Protein AF-A0A5K1JZU7-F1 (afdb_monomer_lite)

InterPro domains:
  IPR007052 CS domain [PS51203] (1-64)
  IPR008978 HSP20-like chaperone [G3DSA:2.60.40.790] (1-108)
  IPR039742 Protein Shq1 [PTHR12967] (2-176)
  IPR048696 SHQ1-like, CS domain [PF21413] (1-70)

Structure (mmCIF, N/CA/C/O backbone):
data_AF-A0A5K1JZU7-F1
#
_entry.id   AF-A0A5K1JZU7-F1
#
loop_
_atom_site.group_PDB
_atom_site.id
_atom_site.type_symbol
_atom_site.label_atom_id
_atom_site.label_alt_id
_atom_site.label_comp_id
_atom_site.label_asym_id
_atom_site.label_entity_id
_atom_site.label_seq_id
_atom_site.pdbx_PDB_ins_code
_atom_site.Cartn_x
_atom_site.Cartn_y
_atom_site.Cartn_z
_atom_site.occupancy
_atom_site.B_iso_or_equiv
_atom_site.auth_seq_id
_atom_site.auth_comp_id
_atom_site.auth_asym_id
_atom_site.auth_atom_id
_atom_site.pdbx_PDB_model_num
ATOM 1 N N . ALA A 1 1 ? -21.158 6.335 -11.082 1.00 48.47 1 ALA A N 1
ATOM 2 C CA . ALA A 1 1 ? -20.501 6.413 -9.769 1.00 48.47 1 ALA A CA 1
ATOM 3 C C . ALA A 1 1 ? -19.717 5.126 -9.619 1.00 48.47 1 ALA A C 1
ATOM 5 O O . ALA A 1 1 ? -20.316 4.074 -9.809 1.00 48.47 1 ALA A O 1
ATOM 6 N N . SER A 1 2 ? -18.401 5.206 -9.448 1.00 61.16 2 SER A N 1
ATOM 7 C CA . SER A 1 2 ? -17.590 4.029 -9.135 1.00 61.16 2 SER A CA 1
ATOM 8 C C . SER A 1 2 ? -17.919 3.632 -7.702 1.00 61.16 2 SER A C 1
ATOM 10 O O . SER A 1 2 ? -17.864 4.488 -6.822 1.00 61.16 2 SER A O 1
ATOM 12 N N . ASP A 1 3 ? -18.342 2.391 -7.498 1.00 76.12 3 ASP A N 1
ATOM 13 C CA . ASP A 1 3 ? -18.608 1.858 -6.164 1.00 76.12 3 ASP A CA 1
ATOM 14 C C . ASP A 1 3 ? -17.258 1.712 -5.443 1.00 76.12 3 ASP A C 1
ATOM 16 O O . ASP A 1 3 ? -16.326 1.126 -5.998 1.00 76.12 3 ASP A O 1
ATOM 20 N N . VAL A 1 4 ? -17.117 2.354 -4.282 1.00 85.25 4 VAL A N 1
ATOM 21 C CA . VAL A 1 4 ? -15.906 2.317 -3.451 1.00 85.25 4 VAL A CA 1
ATOM 22 C C . VAL A 1 4 ? -16.265 1.544 -2.197 1.00 85.25 4 VAL A C 1
ATOM 24 O O . VAL A 1 4 ? -17.087 2.004 -1.408 1.00 85.25 4 VAL A O 1
ATOM 27 N N . GLU A 1 5 ? -15.644 0.388 -2.018 1.00 89.44 5 GLU A N 1
ATOM 28 C CA . GLU A 1 5 ? -15.852 -0.462 -0.851 1.00 89.44 5 GLU A CA 1
ATOM 29 C C . GLU A 1 5 ? -14.625 -0.363 0.056 1.00 89.44 5 GLU A C 1
ATOM 31 O O . GLU A 1 5 ? -13.493 -0.569 -0.389 1.00 89.44 5 GLU A O 1
ATOM 36 N N . ILE A 1 6 ? -14.841 0.002 1.319 1.00 90.19 6 ILE A N 1
ATOM 37 C CA . ILE A 1 6 ? -13.800 0.128 2.340 1.00 90.19 6 ILE A CA 1
ATOM 38 C C . ILE A 1 6 ? -14.152 -0.828 3.474 1.00 90.19 6 ILE A C 1
ATOM 40 O O . ILE A 1 6 ? -15.305 -0.904 3.883 1.00 90.19 6 ILE A O 1
ATOM 44 N N . ASN A 1 7 ? -13.157 -1.560 3.966 1.00 91.31 7 ASN A N 1
ATOM 45 C CA . ASN A 1 7 ? -13.303 -2.466 5.097 1.00 91.31 7 ASN A CA 1
ATOM 46 C C . ASN A 1 7 ? -12.104 -2.336 6.042 1.00 91.31 7 ASN A C 1
ATOM 48 O O . ASN A 1 7 ? -10.951 -2.334 5.593 1.00 91.31 7 ASN A O 1
ATOM 52 N N . VAL A 1 8 ? -12.399 -2.252 7.340 1.00 92.19 8 VAL A N 1
ATOM 53 C CA . VAL A 1 8 ? -11.434 -2.067 8.428 1.00 92.19 8 VAL A CA 1
ATOM 54 C C . VAL A 1 8 ? -11.600 -3.189 9.452 1.00 92.19 8 VAL A C 1
ATOM 56 O O . VAL A 1 8 ? -12.679 -3.371 10.006 1.00 92.19 8 VAL A O 1
ATOM 59 N N . ASP A 1 9 ? -10.526 -3.931 9.721 1.00 89.50 9 ASP A N 1
ATOM 60 C CA . ASP A 1 9 ? -10.504 -5.021 10.702 1.00 89.50 9 ASP A CA 1
ATOM 61 C C . ASP A 1 9 ? -9.220 -4.986 11.545 1.00 89.50 9 ASP A C 1
ATOM 63 O O . ASP A 1 9 ? -8.159 -5.515 11.173 1.00 89.50 9 ASP A O 1
ATOM 67 N N . GLY A 1 10 ? -9.311 -4.314 12.694 1.00 89.25 10 GLY A N 1
ATOM 68 C CA . GLY A 1 10 ? -8.193 -4.089 13.602 1.00 89.25 10 GLY A CA 1
ATOM 69 C C . GLY A 1 10 ? -7.053 -3.371 12.885 1.00 89.25 10 GLY A C 1
ATOM 70 O O . GLY A 1 10 ? -7.128 -2.181 12.604 1.00 89.25 10 GLY A O 1
ATOM 71 N N . THR A 1 11 ? -5.972 -4.088 12.581 1.00 91.25 11 THR A N 1
ATOM 72 C CA . THR A 1 11 ? -4.816 -3.536 11.852 1.00 91.25 11 THR A CA 1
ATOM 73 C C . THR A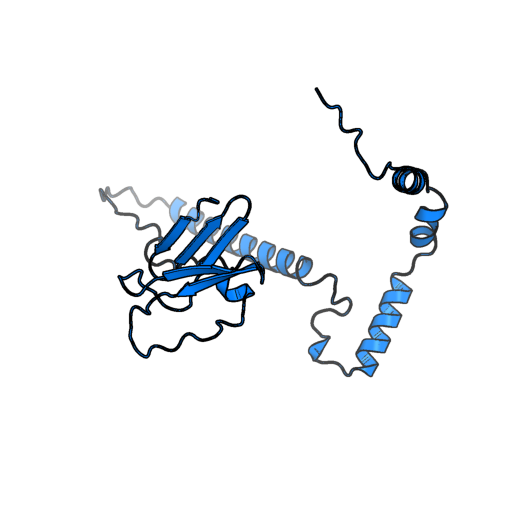 1 11 ? -4.972 -3.567 10.331 1.00 91.25 11 THR A C 1
ATOM 75 O O . THR A 1 11 ? -4.165 -2.969 9.625 1.00 91.25 11 THR A O 1
ATOM 78 N N . LEU A 1 12 ? -5.967 -4.285 9.808 1.00 92.00 12 LEU A N 1
ATOM 79 C CA . LEU A 1 12 ? -6.163 -4.475 8.379 1.00 92.00 12 LEU A CA 1
ATOM 80 C C . LEU A 1 12 ? -7.073 -3.390 7.815 1.00 92.00 12 LEU A C 1
ATOM 82 O O . LEU A 1 12 ? -8.183 -3.183 8.293 1.00 92.00 12 LEU A O 1
ATOM 86 N N . PHE A 1 13 ? -6.626 -2.765 6.739 1.00 93.06 13 PHE A N 1
ATOM 87 C CA . PHE A 1 13 ? -7.411 -1.855 5.928 1.00 93.06 13 PHE A CA 1
ATOM 88 C C . PHE A 1 13 ? -7.458 -2.376 4.499 1.00 93.06 13 PHE A C 1
ATOM 90 O O . PHE A 1 13 ? -6.431 -2.720 3.916 1.00 93.06 13 PHE A O 1
ATOM 97 N N . SER A 1 14 ? -8.645 -2.428 3.916 1.00 92.69 14 SER A N 1
ATOM 98 C CA . SER A 1 14 ? -8.840 -2.833 2.529 1.00 92.69 14 SER A CA 1
ATOM 99 C C . SER A 1 14 ? -9.750 -1.850 1.821 1.00 92.69 14 SER A C 1
ATOM 101 O O . SER A 1 14 ? -10.785 -1.471 2.361 1.00 92.69 14 SER A O 1
ATOM 103 N N . VAL A 1 15 ? -9.362 -1.461 0.611 1.00 92.75 15 VAL A N 1
ATOM 104 C CA . VAL A 1 15 ? -10.170 -0.635 -0.281 1.00 92.75 15 VAL A CA 1
ATOM 105 C C . VAL A 1 15 ? -10.242 -1.285 -1.655 1.00 92.75 15 VAL A C 1
ATOM 107 O O . VAL A 1 15 ? -9.233 -1.725 -2.214 1.00 92.75 15 VAL A O 1
ATOM 110 N N . HIS A 1 16 ? -11.450 -1.353 -2.195 1.00 91.12 16 HIS A N 1
ATOM 111 C CA . HIS A 1 16 ? -11.747 -1.949 -3.484 1.00 91.12 16 HIS A CA 1
ATOM 112 C C . HIS A 1 16 ? -12.485 -0.939 -4.365 1.00 91.12 16 HIS A C 1
ATOM 114 O O . HIS A 1 16 ? -13.517 -0.385 -3.988 1.00 91.12 16 HIS A O 1
ATOM 120 N N . ILE A 1 17 ? -11.905 -0.668 -5.534 1.00 89.44 17 ILE A N 1
ATOM 121 C CA . ILE A 1 17 ? -12.395 0.287 -6.530 1.00 89.44 17 ILE A CA 1
ATOM 122 C C . ILE A 1 17 ? -12.056 -0.282 -7.899 1.00 89.44 17 ILE A C 1
ATOM 124 O O . ILE A 1 17 ? -10.939 -0.101 -8.365 1.00 89.44 17 ILE A O 1
ATOM 128 N N . ASN A 1 18 ? -12.994 -0.959 -8.556 1.00 84.31 18 ASN A N 1
ATOM 129 C CA . ASN A 1 18 ? -12.746 -1.656 -9.824 1.00 84.31 18 ASN A CA 1
ATOM 130 C C . ASN A 1 18 ? -11.929 -0.803 -10.834 1.00 84.31 18 ASN A C 1
ATOM 132 O O . ASN A 1 18 ? -12.377 0.300 -11.174 1.00 84.31 18 ASN A O 1
ATOM 136 N N . PRO A 1 19 ? -10.759 -1.273 -11.330 1.00 88.81 19 PRO A N 1
ATOM 137 C CA . PRO A 1 19 ? -10.135 -2.602 -11.154 1.00 88.81 19 PRO A CA 1
ATOM 138 C C . PRO A 1 19 ? -9.107 -2.706 -10.010 1.00 88.81 19 PRO A C 1
ATOM 140 O O . PRO A 1 19 ? -8.412 -3.710 -9.882 1.00 88.81 19 PRO A O 1
ATOM 143 N N . TYR A 1 20 ? -8.954 -1.657 -9.213 1.00 89.81 20 TYR A N 1
ATOM 144 C CA . TYR A 1 20 ? -7.964 -1.539 -8.156 1.00 89.81 20 TYR A CA 1
ATOM 145 C C . TYR A 1 20 ? -8.428 -2.182 -6.850 1.00 89.81 20 TYR A C 1
ATOM 147 O O . TYR A 1 20 ? -9.538 -1.957 -6.369 1.00 89.81 20 TYR A O 1
ATOM 155 N N . PHE A 1 21 ? -7.522 -2.930 -6.233 1.00 91.44 21 PHE A N 1
ATOM 156 C CA . PHE A 1 21 ? -7.667 -3.454 -4.885 1.00 91.44 21 PHE A CA 1
ATOM 157 C C . PHE A 1 21 ? -6.398 -3.127 -4.108 1.00 91.44 21 PHE A C 1
ATOM 159 O O . PHE A 1 21 ? -5.292 -3.388 -4.583 1.00 91.44 21 PHE A O 1
ATOM 166 N N . LEU A 1 22 ? -6.554 -2.554 -2.920 1.00 91.25 22 LEU A N 1
ATOM 167 C CA . LEU A 1 22 ? -5.447 -2.237 -2.035 1.00 91.25 22 LEU A CA 1
ATOM 168 C C . LEU A 1 22 ? -5.750 -2.780 -0.646 1.00 91.25 22 LEU A C 1
ATOM 170 O O . LEU A 1 22 ? -6.809 -2.520 -0.081 1.00 91.25 22 LEU A O 1
ATOM 174 N N . ARG A 1 23 ? -4.788 -3.511 -0.087 1.00 92.62 23 ARG A N 1
ATOM 175 C CA . ARG A 1 23 ? -4.836 -4.031 1.275 1.00 92.62 23 ARG A CA 1
ATOM 176 C C . ARG A 1 23 ? -3.593 -3.573 2.020 1.00 92.62 23 ARG A C 1
ATOM 178 O O . ARG A 1 23 ? -2.485 -3.887 1.596 1.00 92.62 23 ARG A O 1
ATOM 185 N N . LEU A 1 24 ? -3.790 -2.854 3.114 1.00 92.25 24 LEU A N 1
ATOM 186 C CA . LEU A 1 24 ? -2.746 -2.353 3.994 1.00 92.25 24 LEU A CA 1
ATOM 187 C C . LEU A 1 24 ? -2.888 -2.991 5.373 1.00 92.25 24 LEU A C 1
ATOM 189 O O . LEU A 1 24 ? -3.995 -3.216 5.855 1.00 92.25 24 LEU A O 1
ATOM 193 N N . ASN A 1 25 ? -1.766 -3.263 6.017 1.00 91.81 25 ASN A N 1
ATOM 194 C CA . ASN A 1 25 ? -1.691 -3.750 7.379 1.00 91.81 25 ASN A CA 1
ATOM 195 C C . ASN A 1 25 ? -0.875 -2.763 8.210 1.00 91.81 25 ASN A C 1
ATOM 197 O O . ASN A 1 25 ? 0.327 -2.597 8.008 1.00 91.81 25 ASN A O 1
ATOM 201 N N . PHE A 1 26 ? -1.540 -2.082 9.130 1.00 91.75 26 PHE A N 1
ATOM 202 C CA . PHE A 1 26 ? -0.912 -1.108 10.002 1.00 91.75 26 PHE A CA 1
ATOM 203 C C . PHE A 1 26 ? -0.192 -1.776 11.177 1.00 91.75 26 PHE A C 1
ATOM 205 O O . PHE A 1 26 ? -0.521 -2.880 11.604 1.00 91.75 26 PHE A O 1
ATOM 212 N N . SER A 1 27 ? 0.773 -1.065 11.759 1.00 89.81 27 SER A N 1
ATOM 213 C CA . SER A 1 27 ? 1.471 -1.500 12.977 1.00 89.81 27 SER A CA 1
ATOM 214 C C . SER A 1 27 ? 0.527 -1.631 14.185 1.00 89.81 27 SER A C 1
ATOM 216 O O . SER A 1 27 ? 0.786 -2.412 15.101 1.00 89.81 27 SER A O 1
ATOM 218 N N . HIS A 1 28 ? -0.567 -0.866 14.189 1.00 91.25 28 HIS A N 1
ATOM 219 C CA . HIS A 1 28 ? -1.530 -0.768 15.281 1.00 91.25 28 HIS A CA 1
ATOM 220 C C . HIS A 1 28 ? -2.965 -0.681 14.748 1.00 91.25 28 HIS A C 1
ATOM 222 O O . HIS A 1 28 ? -3.160 -0.306 13.589 1.00 91.25 28 HIS A O 1
ATOM 228 N N . PRO A 1 29 ? -3.962 -1.061 15.562 1.00 92.12 29 PRO A N 1
ATOM 229 C CA . PRO A 1 29 ? -5.338 -1.134 15.106 1.00 92.12 29 PRO A CA 1
ATOM 230 C C . PRO A 1 29 ? -5.992 0.242 14.938 1.00 92.12 29 PRO A C 1
ATOM 232 O O . PRO A 1 29 ? -5.686 1.216 15.637 1.00 92.12 29 PRO A O 1
ATOM 235 N N . VAL A 1 30 ? -6.903 0.304 13.976 1.00 92.81 30 VAL A N 1
ATOM 236 C CA . VAL A 1 30 ? -7.699 1.472 13.605 1.00 92.81 30 VAL A CA 1
ATOM 237 C C . VAL A 1 30 ? -9.180 1.110 13.649 1.00 92.81 30 VAL A C 1
ATOM 239 O O . VAL A 1 30 ? -9.554 -0.056 13.535 1.00 92.81 30 VAL A O 1
ATOM 242 N N . LEU A 1 31 ? -10.015 2.122 13.839 1.00 90.44 31 LEU A N 1
ATOM 243 C CA . LEU A 1 31 ? -11.460 2.000 13.913 1.00 90.44 31 LEU A CA 1
ATOM 244 C C . LEU A 1 31 ? -12.103 2.769 12.763 1.00 90.44 31 LEU A C 1
ATOM 246 O O . LEU A 1 31 ? -11.611 3.815 12.336 1.00 90.44 31 LEU A O 1
ATOM 250 N N . GLU A 1 32 ? -13.220 2.229 12.293 1.00 89.69 32 GLU A N 1
ATOM 251 C CA . GLU A 1 32 ? -14.167 2.949 11.458 1.00 89.69 32 GLU A CA 1
ATOM 252 C C . GLU A 1 32 ? -15.275 3.494 12.366 1.00 89.69 32 GLU A C 1
ATOM 254 O O . GLU A 1 32 ? -16.014 2.738 13.001 1.00 89.69 32 GLU A O 1
ATOM 259 N N . ASP A 1 33 ? -15.342 4.815 12.478 1.00 86.69 33 ASP A N 1
ATOM 260 C CA . ASP A 1 33 ? -16.292 5.549 13.313 1.00 86.69 33 ASP A CA 1
ATOM 261 C C . ASP A 1 33 ? -17.017 6.648 12.521 1.00 86.69 33 ASP A C 1
ATOM 263 O O . ASP A 1 33 ? -16.770 6.860 11.335 1.00 86.69 33 ASP A O 1
ATOM 267 N N . ASP A 1 34 ? -17.885 7.409 13.190 1.00 83.75 34 ASP A N 1
ATOM 268 C CA . ASP A 1 34 ? -18.628 8.515 12.570 1.00 83.75 34 ASP A CA 1
ATOM 269 C C . ASP A 1 34 ? -17.726 9.663 12.057 1.00 83.75 34 ASP A C 1
ATOM 271 O O . ASP A 1 34 ? -18.186 10.525 11.305 1.00 83.75 34 ASP A O 1
ATOM 275 N N . ALA A 1 35 ? -16.454 9.715 12.473 1.00 81.44 35 ALA A N 1
ATOM 276 C CA . ALA A 1 35 ? -15.468 10.686 11.995 1.00 81.44 35 ALA A CA 1
ATOM 277 C C . ALA A 1 35 ? -14.686 10.178 10.770 1.00 81.44 35 ALA A C 1
ATOM 279 O O . ALA A 1 35 ? -13.925 10.939 10.157 1.00 81.44 35 ALA A O 1
ATOM 280 N N . SER A 1 36 ? -14.874 8.912 10.399 1.00 86.31 36 SER A N 1
ATOM 281 C CA . SER A 1 36 ? -14.211 8.290 9.266 1.00 86.31 36 SER A CA 1
ATOM 282 C C . SER A 1 36 ? -14.825 8.780 7.955 1.00 86.31 36 SER A C 1
ATOM 284 O O . SER A 1 36 ? -16.038 8.931 7.813 1.00 86.31 36 SER A O 1
ATOM 286 N N . SER A 1 37 ? -13.977 9.104 6.981 1.00 84.94 37 SER A N 1
ATOM 287 C CA . SER A 1 37 ? -14.431 9.651 5.699 1.00 84.94 37 SER A CA 1
ATOM 288 C C . SER A 1 37 ? -13.511 9.252 4.558 1.00 84.94 37 SER A C 1
ATOM 290 O O . SER A 1 37 ? -12.304 9.121 4.738 1.00 84.94 37 SER A O 1
ATOM 292 N N . ALA A 1 38 ? -14.081 9.086 3.367 1.00 88.50 38 ALA A N 1
ATOM 293 C CA . ALA A 1 38 ? -13.351 8.786 2.146 1.00 88.50 38 ALA A CA 1
ATOM 294 C C . ALA A 1 38 ? -13.765 9.779 1.056 1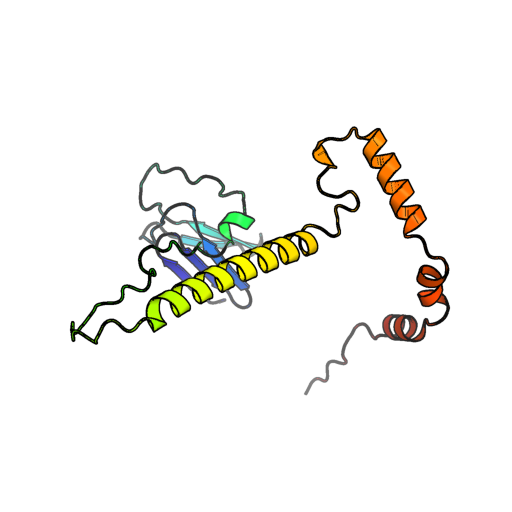.00 88.50 38 ALA A C 1
ATOM 296 O O . ALA A 1 38 ? -14.922 9.816 0.639 1.00 88.50 38 ALA A O 1
ATOM 297 N N . VAL A 1 39 ? -12.823 10.612 0.616 1.00 87.25 39 VAL A N 1
ATOM 298 C CA . VAL A 1 39 ? -13.060 11.672 -0.369 1.00 87.25 39 VAL A CA 1
ATOM 299 C C . VAL A 1 39 ? -12.133 11.464 -1.556 1.00 87.25 39 VAL A C 1
ATOM 301 O O . VAL A 1 39 ? -10.913 11.452 -1.409 1.00 87.25 39 VAL A O 1
ATOM 304 N N . TYR A 1 40 ? -12.717 11.299 -2.741 1.00 86.94 40 TYR A N 1
ATOM 305 C CA . TYR A 1 40 ? -11.981 11.182 -3.995 1.00 86.94 40 TYR A CA 1
ATOM 306 C C . TYR A 1 40 ? -11.950 12.523 -4.729 1.00 86.94 40 TYR A C 1
ATOM 308 O O . TYR A 1 40 ? -13.003 13.106 -4.999 1.00 86.94 40 TYR A O 1
ATOM 316 N N . ASP A 1 41 ? -10.753 12.985 -5.089 1.00 89.06 41 ASP A N 1
ATOM 317 C CA . ASP A 1 41 ? -10.561 14.151 -5.947 1.00 89.06 41 ASP A CA 1
ATOM 318 C C . ASP A 1 41 ? -10.176 13.707 -7.376 1.00 89.06 41 ASP A C 1
ATOM 320 O O . ASP A 1 41 ? -9.038 13.287 -7.611 1.00 89.06 41 ASP A O 1
ATOM 324 N N . PRO A 1 42 ? -11.088 13.817 -8.363 1.00 84.06 42 PRO A N 1
ATOM 325 C CA . PRO A 1 42 ? -10.826 13.407 -9.742 1.00 84.06 42 PRO A CA 1
ATOM 326 C C . PRO A 1 42 ? -9.818 14.303 -10.468 1.00 84.06 42 PRO A C 1
ATOM 328 O O . PRO A 1 42 ? -9.291 13.900 -11.502 1.00 84.06 42 PRO A O 1
ATOM 331 N N . SER A 1 43 ? -9.554 15.515 -9.970 1.00 87.19 43 SER A N 1
ATOM 332 C CA . SER A 1 43 ? -8.601 16.429 -10.606 1.00 87.19 43 SER A CA 1
ATOM 333 C C . SER A 1 43 ? -7.148 16.058 -10.299 1.00 87.19 43 SER A C 1
ATOM 335 O O . SER A 1 43 ? -6.290 16.170 -11.173 1.00 87.19 43 SER A O 1
ATOM 337 N N . SER A 1 44 ? -6.886 15.565 -9.086 1.00 88.75 44 SER A N 1
ATOM 338 C CA . SER A 1 44 ? -5.577 15.068 -8.648 1.00 88.75 44 SER A CA 1
ATOM 339 C C . SER A 1 44 ? -5.432 13.547 -8.764 1.00 88.75 44 SER A C 1
ATOM 341 O O . SER A 1 44 ? -4.319 13.032 -8.681 1.00 88.75 44 SER A O 1
ATOM 343 N N . GLY A 1 45 ? -6.540 12.819 -8.943 1.00 84.62 45 GLY A N 1
ATOM 344 C CA . GLY A 1 45 ? -6.560 11.357 -8.988 1.00 84.62 45 GLY A CA 1
ATOM 345 C C . GLY A 1 45 ? -6.305 10.697 -7.629 1.00 84.62 45 GLY A C 1
ATOM 346 O O . GLY A 1 45 ? -5.956 9.521 -7.591 1.00 84.62 45 GLY A O 1
ATOM 347 N N . SER A 1 46 ? -6.460 11.432 -6.524 1.00 86.94 46 SER A N 1
ATOM 348 C CA . SER A 1 46 ? -6.141 10.958 -5.172 1.00 86.94 46 SER A CA 1
ATOM 349 C C . SER A 1 46 ? -7.402 10.636 -4.367 1.00 86.94 46 SER A C 1
ATOM 351 O O . SER A 1 46 ? -8.362 11.407 -4.356 1.00 86.94 46 SER A O 1
ATOM 353 N N . LEU A 1 47 ? -7.391 9.500 -3.664 1.00 88.50 47 LEU A N 1
ATOM 354 C CA . LEU A 1 47 ? -8.395 9.137 -2.662 1.00 88.50 47 LEU A CA 1
ATOM 355 C C . LEU A 1 47 ? -7.828 9.411 -1.268 1.00 88.50 47 LEU A C 1
ATOM 357 O O . LEU A 1 47 ? -6.830 8.813 -0.873 1.00 88.50 47 LEU A O 1
ATOM 361 N N . THR A 1 48 ? -8.467 10.302 -0.518 1.00 90.81 48 THR A N 1
ATOM 362 C CA . THR A 1 48 ? -8.113 10.594 0.873 1.00 90.81 48 THR A CA 1
ATOM 363 C C . THR A 1 48 ? -9.066 9.861 1.803 1.00 90.81 48 THR A C 1
ATOM 365 O O . THR A 1 48 ? -10.263 10.141 1.799 1.00 90.81 48 THR A O 1
ATOM 368 N N . VAL A 1 49 ? -8.533 8.937 2.603 1.00 91.62 49 VAL A N 1
ATOM 369 C CA . VAL A 1 49 ? -9.287 8.198 3.622 1.00 91.62 49 VAL A CA 1
ATOM 370 C C . VAL A 1 49 ? -8.825 8.639 5.008 1.00 91.62 49 VAL A C 1
ATOM 372 O O . VAL A 1 49 ? -7.629 8.658 5.293 1.00 91.62 49 VAL A O 1
ATOM 375 N N . THR A 1 50 ? -9.779 8.999 5.859 1.00 92.19 50 THR A N 1
ATOM 376 C CA . THR A 1 50 ? -9.575 9.359 7.263 1.00 92.19 50 THR A CA 1
ATOM 377 C C . THR A 1 50 ? -10.150 8.248 8.127 1.00 92.19 50 THR A C 1
ATOM 379 O O . THR A 1 50 ? -11.317 7.907 7.962 1.00 92.19 50 THR A O 1
ATOM 382 N N . LEU A 1 51 ? -9.335 7.708 9.033 1.00 91.69 51 LEU A N 1
ATOM 383 C CA . LEU A 1 51 ? -9.700 6.679 10.010 1.00 91.69 51 LEU A CA 1
ATOM 384 C C . LEU A 1 51 ? -9.237 7.130 11.395 1.00 91.69 51 LEU A C 1
ATOM 386 O O . LEU A 1 51 ? -8.228 7.838 11.513 1.00 91.69 51 LEU A O 1
ATOM 390 N N . THR A 1 52 ? -9.923 6.696 12.446 1.00 92.75 52 THR A N 1
ATOM 391 C CA . THR A 1 52 ? -9.483 6.923 13.825 1.00 92.75 52 THR A CA 1
ATOM 392 C C . THR A 1 52 ? -8.594 5.792 14.318 1.00 92.75 52 THR A C 1
ATOM 394 O O . THR A 1 52 ? -8.733 4.625 13.965 1.00 92.75 52 THR A O 1
ATOM 397 N N . LYS A 1 53 ? -7.626 6.146 15.163 1.00 94.12 53 LYS A N 1
ATOM 398 C CA . LYS A 1 53 ? -6.801 5.167 15.877 1.00 94.12 53 LYS A CA 1
ATOM 399 C C . LYS A 1 53 ? -7.628 4.572 17.011 1.00 94.12 53 LYS A C 1
ATOM 401 O O . LYS A 1 53 ? -8.311 5.328 17.699 1.00 94.12 53 LYS A O 1
ATOM 406 N N . GLU A 1 54 ? -7.501 3.270 17.262 1.00 91.94 54 GLU A N 1
ATOM 407 C CA . GLU A 1 54 ? -8.170 2.648 18.414 1.00 91.94 54 GLU A CA 1
ATOM 408 C C . GLU A 1 54 ? -7.683 3.259 19.739 1.00 91.94 54 GLU A C 1
ATOM 410 O O . GLU A 1 54 ? -8.476 3.532 20.639 1.00 91.94 54 GLU A O 1
ATOM 415 N N . VAL A 1 55 ? -6.380 3.555 19.834 1.00 93.31 55 VAL A N 1
ATOM 416 C CA . VAL A 1 55 ? -5.776 4.222 20.994 1.00 93.31 55 VAL A CA 1
ATOM 417 C C . VAL A 1 55 ? -5.382 5.664 20.636 1.00 93.31 55 VAL A C 1
ATOM 419 O O . VAL A 1 55 ? -4.430 5.884 19.875 1.00 93.31 55 VAL A O 1
ATOM 422 N N . PRO A 1 56 ? -6.060 6.684 21.198 1.00 91.12 56 PRO A N 1
ATOM 423 C CA . PRO A 1 56 ? -5.704 8.082 20.978 1.00 91.12 56 PRO A CA 1
ATOM 424 C C . PRO A 1 56 ? -4.284 8.389 21.468 1.00 91.12 56 PRO A C 1
ATOM 426 O O . PRO A 1 56 ? -3.904 8.038 22.582 1.00 91.12 56 PRO A O 1
ATOM 429 N N . GLY A 1 57 ? -3.497 9.076 20.639 1.00 90.25 57 GLY A N 1
ATOM 430 C CA . GLY A 1 57 ? -2.105 9.420 20.952 1.00 90.25 57 GLY A CA 1
ATOM 431 C C . GLY A 1 57 ? -1.086 8.310 20.676 1.00 90.25 57 GLY A C 1
ATOM 432 O O . GLY A 1 57 ? 0.107 8.550 20.843 1.00 90.25 57 GLY A O 1
ATOM 433 N N . GLN A 1 58 ? -1.516 7.132 20.210 1.00 92.69 58 GLN A N 1
ATOM 434 C CA . GLN A 1 58 ? -0.599 6.086 19.763 1.00 92.69 58 GLN A CA 1
ATOM 435 C C . GLN A 1 58 ? 0.119 6.507 18.476 1.00 92.69 58 GLN A C 1
ATOM 437 O O . GLN A 1 58 ? -0.510 6.938 17.503 1.00 92.69 58 GLN A O 1
ATOM 442 N N . ASP A 1 59 ? 1.441 6.387 18.469 1.00 92.38 59 ASP A N 1
ATOM 443 C CA . ASP A 1 59 ? 2.266 6.665 17.298 1.00 92.38 59 ASP A CA 1
ATOM 444 C C . ASP A 1 59 ? 2.272 5.469 16.339 1.00 92.38 59 ASP A C 1
ATOM 446 O O . ASP A 1 59 ? 2.315 4.324 16.779 1.00 92.38 59 ASP A O 1
ATOM 450 N N . PHE A 1 60 ? 2.189 5.726 15.033 1.00 92.62 60 PHE A N 1
ATOM 451 C CA . PHE A 1 60 ? 2.232 4.685 14.002 1.00 92.62 60 PHE A CA 1
ATOM 452 C C . PHE A 1 60 ? 3.552 4.846 13.257 1.00 92.62 60 PHE A C 1
ATOM 454 O O . PHE A 1 60 ? 3.663 5.656 12.338 1.00 92.62 60 PHE A O 1
ATOM 461 N N . GLN A 1 61 ? 4.557 4.093 13.691 1.00 89.44 61 GLN A N 1
ATOM 462 C CA . GLN A 1 61 ? 5.867 4.092 13.049 1.00 89.44 61 GLN A CA 1
ATOM 463 C C . GLN A 1 61 ? 5.792 3.410 11.682 1.00 89.44 61 GLN A C 1
ATOM 465 O O . GLN A 1 61 ? 4.971 2.507 11.477 1.00 89.44 61 GLN A O 1
ATOM 470 N N . ASP A 1 62 ? 6.679 3.826 10.778 1.00 88.50 62 ASP A N 1
ATOM 471 C CA . ASP A 1 62 ? 6.893 3.219 9.461 1.00 88.50 62 ASP A CA 1
ATOM 472 C C . ASP A 1 62 ? 5.707 3.322 8.484 1.00 88.50 62 ASP A C 1
ATOM 474 O O . ASP A 1 62 ? 5.567 2.496 7.581 1.00 88.50 62 ASP A O 1
ATOM 478 N N . LEU A 1 63 ? 4.837 4.330 8.634 1.00 89.12 63 LEU A N 1
ATOM 479 C CA . LEU A 1 63 ? 3.747 4.587 7.676 1.00 89.12 63 LEU A CA 1
ATOM 480 C C . LEU A 1 63 ? 4.251 4.950 6.269 1.00 89.12 63 LEU A C 1
ATOM 482 O O . LEU A 1 63 ? 3.521 4.810 5.292 1.00 89.12 63 LEU A O 1
ATOM 486 N N . ASP A 1 64 ? 5.488 5.424 6.163 1.00 89.00 64 ASP A N 1
ATOM 487 C CA . ASP A 1 64 ? 6.190 5.702 4.914 1.00 89.00 64 ASP A CA 1
ATOM 488 C C . ASP A 1 64 ? 6.785 4.438 4.267 1.00 89.00 64 ASP A C 1
ATOM 490 O O . ASP A 1 64 ? 7.049 4.420 3.062 1.00 89.00 64 ASP A O 1
ATOM 494 N N . LEU A 1 65 ? 6.941 3.348 5.026 1.00 89.06 65 LEU A N 1
ATOM 495 C CA . LEU A 1 65 ? 7.463 2.081 4.521 1.00 89.06 65 LEU A CA 1
ATOM 496 C C . LEU A 1 65 ? 6.346 1.248 3.881 1.00 89.06 65 LEU A C 1
ATOM 498 O O . LEU A 1 65 ? 5.820 0.300 4.468 1.00 89.06 65 LEU A O 1
ATOM 502 N N . LEU A 1 66 ? 6.026 1.555 2.622 1.00 87.50 66 LEU A N 1
ATOM 503 C CA . LEU A 1 66 ? 4.979 0.862 1.855 1.00 87.50 66 LEU A CA 1
ATOM 504 C C . LEU A 1 66 ? 5.135 -0.668 1.849 1.00 87.50 66 LEU A C 1
ATOM 506 O O . LEU A 1 66 ? 4.140 -1.383 1.940 1.00 87.50 66 LEU A O 1
ATOM 510 N N . ALA A 1 67 ? 6.368 -1.181 1.802 1.00 87.50 67 ALA A N 1
ATOM 511 C CA . ALA A 1 67 ? 6.631 -2.620 1.832 1.00 87.50 67 ALA A CA 1
ATOM 512 C C . ALA A 1 67 ? 6.130 -3.286 3.126 1.00 87.50 67 ALA A C 1
ATOM 514 O O . ALA A 1 67 ? 5.617 -4.400 3.087 1.00 87.50 67 ALA A O 1
ATOM 515 N N . LYS A 1 68 ? 6.223 -2.586 4.264 1.00 86.88 68 LYS A N 1
ATOM 516 C CA . LYS A 1 68 ? 5.746 -3.072 5.564 1.00 86.88 68 LYS A CA 1
ATOM 517 C C . LYS A 1 68 ? 4.221 -3.049 5.645 1.00 86.88 68 LYS A C 1
ATOM 519 O O . LYS A 1 68 ? 3.632 -3.981 6.180 1.00 86.88 68 LYS A O 1
ATOM 524 N N . LEU A 1 69 ? 3.592 -2.025 5.068 1.00 89.69 69 LEU A N 1
ATOM 525 C CA . LEU A 1 69 ? 2.133 -1.917 5.018 1.00 89.69 69 LEU A CA 1
ATOM 526 C C . LEU A 1 69 ? 1.502 -2.942 4.069 1.00 89.69 69 LEU A C 1
ATOM 528 O O . LEU A 1 69 ? 0.414 -3.436 4.340 1.00 89.69 69 LEU A O 1
ATOM 532 N N . LEU A 1 70 ? 2.165 -3.273 2.961 1.00 90.12 70 LEU A N 1
ATOM 533 C CA . LEU A 1 70 ? 1.685 -4.272 2.001 1.00 90.12 70 LEU A CA 1
ATOM 534 C C . LEU A 1 70 ? 1.989 -5.712 2.433 1.00 90.12 70 LEU A C 1
ATOM 536 O O . LEU A 1 70 ? 1.400 -6.650 1.888 1.00 90.12 70 LEU A O 1
ATOM 540 N N . ALA A 1 71 ? 2.903 -5.897 3.391 1.00 82.25 71 ALA A N 1
ATOM 541 C CA . ALA A 1 71 ? 3.290 -7.213 3.864 1.00 82.25 71 ALA A CA 1
ATOM 542 C C . ALA A 1 71 ? 2.057 -7.993 4.363 1.00 82.25 71 ALA A C 1
ATOM 544 O O . ALA A 1 71 ? 1.204 -7.441 5.074 1.00 82.25 71 ALA A O 1
ATOM 545 N N . PRO A 1 72 ? 1.943 -9.292 4.025 1.00 74.50 72 PRO A N 1
ATOM 546 C CA . PRO A 1 72 ? 0.961 -10.159 4.653 1.00 74.50 72 PRO A CA 1
ATOM 547 C C . PRO A 1 72 ? 1.101 -10.053 6.167 1.00 74.50 72 PRO A C 1
ATOM 549 O O . PRO A 1 72 ? 2.216 -9.938 6.679 1.00 74.50 72 PRO A O 1
ATOM 552 N N . ARG A 1 73 ? -0.022 -10.098 6.891 1.00 66.62 73 ARG A N 1
ATOM 553 C CA . ARG A 1 73 ? 0.023 -10.183 8.350 1.00 66.62 73 ARG A CA 1
ATOM 554 C C . ARG A 1 73 ? 0.948 -11.354 8.694 1.00 66.62 73 ARG A C 1
ATOM 556 O O . ARG A 1 73 ? 0.636 -12.464 8.254 1.00 66.62 73 ARG A O 1
ATOM 563 N N . PRO A 1 74 ? 2.075 -11.132 9.402 1.00 60.03 74 PRO A N 1
ATOM 564 C CA . PRO A 1 74 ? 2.849 -12.252 9.896 1.00 60.03 74 PRO A CA 1
ATOM 565 C C . PRO A 1 74 ? 1.863 -13.055 10.725 1.00 60.03 74 PRO A C 1
ATOM 567 O O . PRO A 1 74 ? 1.178 -12.491 11.585 1.00 60.03 74 PRO A O 1
ATOM 570 N N . VAL A 1 75 ? 1.692 -14.325 10.370 1.00 54.34 75 VAL A N 1
ATOM 571 C CA . VAL A 1 75 ? 0.822 -15.229 11.106 1.00 54.34 75 VAL A CA 1
ATOM 572 C C . VAL A 1 75 ? 1.474 -15.330 12.474 1.00 54.34 75 VAL A C 1
ATOM 574 O O . VAL A 1 75 ? 2.429 -16.072 12.670 1.00 54.34 75 VAL A O 1
ATOM 577 N N . LYS A 1 76 ? 1.059 -14.468 13.405 1.00 51.91 76 LYS A N 1
ATOM 578 C CA . LYS A 1 76 ? 1.355 -14.676 14.807 1.00 51.91 76 LYS A CA 1
ATOM 579 C C . LYS A 1 76 ? 0.754 -16.038 15.082 1.00 51.91 76 LYS A C 1
ATOM 581 O O . LYS A 1 76 ? -0.456 -16.199 14.942 1.00 51.91 76 LYS A O 1
ATOM 586 N N . GLU A 1 77 ? 1.602 -16.997 15.415 1.00 49.50 77 GLU A N 1
ATOM 587 C CA . GLU A 1 77 ? 1.242 -18.315 15.934 1.00 49.50 77 GLU A CA 1
ATOM 588 C C . GLU A 1 77 ? 0.533 -18.186 17.297 1.00 49.50 77 GLU A C 1
ATOM 590 O O . GLU A 1 77 ? 0.823 -18.887 18.258 1.00 49.50 77 GLU A O 1
ATOM 595 N N . GLU A 1 78 ? -0.398 -17.249 17.430 1.00 50.34 78 GLU A N 1
ATOM 596 C CA . GLU A 1 78 ? -1.295 -17.154 18.558 1.00 50.34 78 GLU A CA 1
ATOM 597 C C . GLU A 1 78 ? -2.518 -17.984 18.166 1.00 50.34 78 GLU A C 1
ATOM 599 O O . GLU A 1 78 ? -3.459 -17.495 17.552 1.00 50.34 78 GLU A O 1
ATOM 604 N N . GLN A 1 79 ? -2.423 -19.276 18.511 1.00 47.94 79 GLN A N 1
ATOM 605 C CA . GLN A 1 79 ? -3.379 -20.374 18.282 1.00 47.94 79 GLN A CA 1
ATOM 606 C C . GLN A 1 79 ? -3.223 -21.125 16.954 1.00 47.94 79 GLN A C 1
ATOM 608 O O . GLN A 1 79 ? -4.117 -21.183 16.115 1.00 47.94 79 GLN A O 1
ATOM 613 N N . GLY A 1 80 ? -2.070 -21.775 16.810 1.00 45.16 80 GLY A N 1
ATOM 614 C CA . GLY A 1 80 ? -1.854 -22.786 15.780 1.00 45.16 80 GLY A CA 1
ATOM 615 C C . GLY A 1 80 ? -0.728 -23.771 16.074 1.00 45.16 80 GLY A C 1
ATOM 616 O O . GLY A 1 80 ? -0.336 -24.498 15.170 1.00 45.16 80 GLY A O 1
ATOM 617 N N . GLN A 1 81 ? -0.212 -23.845 17.308 1.00 38.00 81 GLN A N 1
ATOM 618 C CA . GLN A 1 81 ? 0.400 -25.106 17.730 1.00 38.00 81 GLN A CA 1
ATOM 619 C C . GLN A 1 81 ? -0.734 -26.138 17.677 1.00 38.00 81 GLN A C 1
ATOM 621 O O . GLN A 1 81 ? -1.776 -25.870 18.290 1.00 38.00 81 GLN A O 1
ATOM 626 N N . PRO A 1 82 ? -0.615 -27.253 16.932 1.00 46.78 82 PRO A N 1
ATOM 627 C CA . PRO A 1 82 ? -1.644 -28.281 16.939 1.00 46.78 82 PRO A CA 1
ATOM 628 C C . PRO A 1 82 ? -1.808 -28.760 18.382 1.00 46.78 82 PRO A C 1
ATOM 630 O O . PRO A 1 82 ? -0.980 -29.497 18.909 1.00 46.78 82 PRO A O 1
ATOM 633 N N . THR A 1 83 ? -2.850 -28.278 19.057 1.00 52.03 83 THR A N 1
ATOM 634 C CA . THR A 1 83 ? -3.165 -28.698 20.418 1.00 52.03 83 THR A CA 1
ATOM 635 C C . THR A 1 83 ? -3.873 -30.030 20.273 1.00 52.03 83 THR A C 1
ATOM 637 O O . THR A 1 83 ? -5.059 -30.092 19.959 1.00 52.03 83 THR A O 1
ATOM 640 N N . ILE A 1 84 ? -3.100 -31.105 20.396 1.00 64.12 84 ILE A N 1
ATOM 641 C CA . ILE A 1 84 ? -3.627 -32.462 20.456 1.00 64.12 84 ILE A CA 1
ATOM 642 C C . ILE A 1 84 ? -4.341 -32.585 21.802 1.00 64.12 84 ILE A C 1
ATOM 644 O O . ILE A 1 84 ? -3.708 -32.744 22.844 1.00 64.12 84 ILE A O 1
ATOM 648 N N . GLU A 1 85 ? -5.667 -32.481 21.789 1.00 63.28 85 GLU A N 1
ATOM 649 C CA . GLU A 1 85 ? -6.485 -32.880 22.928 1.00 63.28 85 GLU A CA 1
ATOM 650 C C . GLU A 1 85 ? -6.598 -34.407 22.923 1.00 63.28 85 GLU A C 1
ATOM 652 O O . GLU A 1 85 ? -7.217 -35.009 22.044 1.00 63.28 85 GLU A O 1
ATOM 657 N N . VAL A 1 86 ? -5.954 -35.048 23.898 1.00 67.69 86 VAL A N 1
ATOM 658 C CA . VAL A 1 86 ? -6.068 -36.492 24.118 1.00 67.69 86 VAL A CA 1
ATOM 659 C C . VAL A 1 86 ? -7.476 -36.768 24.649 1.00 67.69 86 VAL A C 1
ATOM 661 O O . VAL A 1 86 ? -7.764 -36.534 25.820 1.00 67.69 86 VAL A O 1
ATOM 664 N N . LEU A 1 87 ? -8.371 -37.215 23.767 1.00 62.00 87 LEU A N 1
ATOM 665 C CA . LEU A 1 87 ? -9.770 -37.511 24.105 1.00 62.00 87 LEU A CA 1
ATOM 666 C C . LEU A 1 87 ? -9.927 -38.804 24.922 1.00 62.00 87 LEU A C 1
ATOM 668 O O . LEU A 1 87 ? -10.960 -38.988 25.562 1.00 62.00 87 LEU A O 1
ATOM 672 N N . ASP A 1 88 ? -8.920 -39.680 24.909 1.00 58.12 88 ASP A N 1
ATOM 673 C CA . ASP A 1 88 ? -8.891 -40.911 25.698 1.00 58.12 88 ASP A CA 1
ATOM 674 C C . ASP A 1 88 ? -7.446 -41.406 25.860 1.00 58.12 88 ASP A C 1
ATOM 676 O O . ASP A 1 88 ? -6.727 -41.578 24.873 1.00 58.12 88 ASP A O 1
ATOM 680 N N . THR A 1 89 ? -7.009 -41.636 27.100 1.00 56.50 89 THR A N 1
ATOM 681 C CA . THR A 1 89 ? -5.729 -42.299 27.383 1.00 56.50 89 THR A CA 1
ATOM 682 C C . THR A 1 89 ? -5.996 -43.795 27.464 1.00 56.50 89 THR A C 1
ATOM 684 O O . THR A 1 89 ? -6.168 -44.348 28.549 1.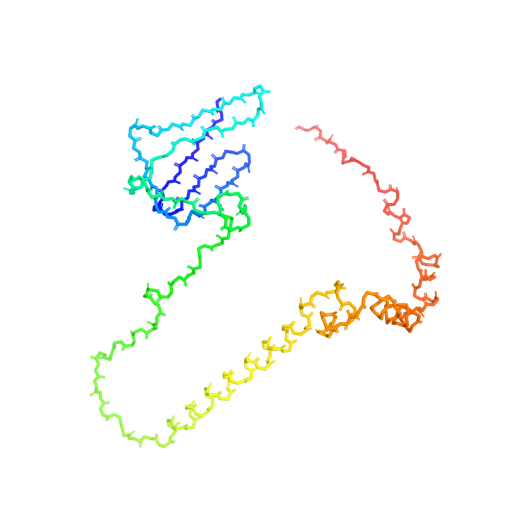00 56.50 89 THR A O 1
ATOM 687 N N . GLN A 1 90 ? -6.052 -44.470 26.317 1.00 60.84 90 GLN A N 1
ATOM 688 C CA . GLN A 1 90 ? -5.816 -45.909 26.326 1.00 60.84 90 GLN A CA 1
ATOM 689 C C . GLN A 1 90 ? -4.315 -46.131 26.496 1.00 60.84 90 GLN A C 1
ATOM 691 O O . GLN A 1 90 ? -3.529 -45.686 25.663 1.00 60.84 90 GLN A O 1
ATOM 696 N N . GLU A 1 91 ? -3.926 -46.809 27.580 1.00 49.28 91 GLU A N 1
ATOM 697 C CA . GLU A 1 91 ? -2.594 -47.401 27.731 1.00 49.28 91 GLU A CA 1
ATOM 698 C C . GLU A 1 91 ? -2.393 -48.412 26.593 1.00 49.28 91 GLU A C 1
ATOM 700 O O . GLU A 1 91 ? -2.713 -49.597 26.704 1.00 49.28 91 GLU A O 1
ATOM 705 N N . ALA A 1 92 ? -1.918 -47.921 25.450 1.00 55.09 92 ALA A N 1
ATOM 706 C CA . ALA A 1 92 ? -1.301 -48.762 24.448 1.00 55.09 92 ALA A CA 1
ATOM 707 C C . ALA A 1 92 ? 0.026 -49.267 25.037 1.00 55.09 92 ALA A C 1
ATOM 709 O O . ALA A 1 92 ? 0.723 -48.493 25.698 1.00 55.09 92 ALA A O 1
ATOM 710 N N . PRO A 1 93 ? 0.368 -50.553 24.849 1.00 51.28 93 PRO A N 1
ATOM 711 C CA . PRO A 1 93 ? 1.644 -51.080 25.310 1.00 51.28 93 PRO A CA 1
ATOM 712 C C . PRO A 1 93 ? 2.775 -50.229 24.727 1.00 51.28 93 PRO A C 1
ATOM 714 O O . PRO A 1 93 ? 2.728 -49.895 23.545 1.00 51.28 93 PRO A O 1
ATOM 717 N N . GLU A 1 94 ? 3.747 -49.869 25.568 1.00 47.69 94 GLU A N 1
ATOM 718 C CA . GLU A 1 94 ? 4.971 -49.173 25.168 1.00 47.69 94 GLU A CA 1
ATOM 719 C C . GLU A 1 94 ? 5.657 -49.991 24.067 1.00 47.69 94 GLU A C 1
ATOM 721 O O . GLU A 1 94 ? 6.292 -51.011 24.334 1.00 47.69 94 GLU A O 1
ATOM 726 N N . ASP A 1 95 ? 5.428 -49.595 22.816 1.00 52.00 95 ASP A N 1
ATOM 727 C CA . ASP A 1 95 ? 6.062 -50.190 21.653 1.00 52.00 95 ASP A CA 1
ATOM 728 C C . ASP A 1 95 ? 7.317 -49.372 21.334 1.00 52.00 95 ASP A C 1
ATOM 730 O O . ASP A 1 95 ? 7.268 -48.151 21.141 1.00 52.00 95 ASP A O 1
ATOM 734 N N . ASP A 1 96 ? 8.441 -50.084 21.282 1.00 54.69 96 ASP A N 1
ATOM 735 C CA . ASP A 1 96 ? 9.817 -49.633 21.006 1.00 54.69 96 ASP A CA 1
ATOM 736 C C . ASP A 1 96 ? 9.934 -48.887 19.652 1.00 54.69 96 ASP A C 1
ATOM 738 O O . ASP A 1 96 ? 10.932 -48.250 19.334 1.00 54.69 96 ASP A O 1
ATOM 742 N N . SER A 1 97 ? 8.873 -48.931 18.840 1.00 54.62 97 SER A N 1
ATOM 743 C CA . SER A 1 97 ? 8.725 -48.241 17.557 1.00 54.62 97 SER A CA 1
ATOM 744 C C . SER A 1 97 ? 8.541 -46.721 17.673 1.00 54.62 97 SER A C 1
ATOM 746 O O . SER A 1 97 ? 8.736 -46.000 16.694 1.00 54.62 97 SER A O 1
ATOM 748 N N . THR A 1 98 ? 8.176 -46.203 18.850 1.00 54.47 98 THR A N 1
ATOM 749 C CA . THR A 1 98 ? 7.936 -44.762 19.045 1.00 54.47 98 THR A CA 1
ATOM 750 C C . THR A 1 98 ? 9.219 -43.935 19.101 1.00 54.47 98 THR A C 1
ATOM 752 O O . THR A 1 98 ? 9.227 -42.810 18.598 1.00 54.47 98 THR A O 1
ATOM 755 N N . GLU A 1 99 ? 10.319 -44.484 19.624 1.00 58.94 99 GLU A N 1
ATOM 756 C CA . GLU A 1 99 ? 11.621 -43.802 19.618 1.00 58.94 99 GLU A CA 1
ATOM 757 C C . GLU A 1 99 ? 12.170 -43.647 18.192 1.00 58.94 99 GLU A C 1
ATOM 759 O O . GLU A 1 99 ? 12.699 -42.590 17.842 1.00 58.94 99 GLU A O 1
ATOM 764 N N . ASP A 1 100 ? 11.959 -44.653 17.339 1.00 58.03 100 ASP A N 1
ATOM 765 C CA . ASP A 1 100 ? 12.406 -44.648 15.941 1.00 58.03 100 ASP A CA 1
ATOM 766 C C . ASP A 1 100 ? 11.661 -43.595 15.096 1.00 58.03 100 ASP A C 1
ATOM 768 O O . ASP A 1 100 ? 12.247 -42.915 14.253 1.00 58.03 100 ASP A O 1
ATOM 772 N N . LEU A 1 101 ? 10.372 -43.376 15.381 1.00 54.31 101 LEU A N 1
ATOM 773 C CA . LEU A 1 101 ? 9.569 -42.329 14.737 1.00 54.31 101 LEU A CA 1
ATOM 774 C C . LEU A 1 101 ? 9.990 -40.916 15.168 1.00 54.31 101 LEU A C 1
ATOM 776 O O . LEU A 1 101 ? 9.973 -39.991 14.353 1.00 54.31 101 LEU A O 1
ATOM 780 N N . VAL A 1 102 ? 10.380 -40.736 16.434 1.00 64.56 102 VAL A N 1
ATOM 781 C CA . VAL A 1 102 ? 10.892 -39.452 16.941 1.00 64.56 102 VAL A CA 1
ATOM 782 C C . VAL A 1 102 ? 12.266 -39.147 16.344 1.00 64.56 102 VAL A C 1
ATOM 784 O O . VAL A 1 102 ? 12.513 -38.004 15.957 1.00 64.56 102 VAL A O 1
ATOM 787 N N . ALA A 1 103 ? 13.131 -40.155 16.209 1.00 68.31 103 ALA A N 1
ATOM 788 C CA . ALA A 1 103 ? 14.425 -40.015 15.549 1.00 68.31 103 ALA A CA 1
ATOM 789 C C . ALA A 1 103 ? 14.269 -39.635 14.066 1.00 68.31 103 ALA A C 1
ATOM 791 O O . ALA A 1 103 ? 14.864 -38.652 13.627 1.00 68.31 103 ALA A O 1
ATOM 792 N N . GLN A 1 104 ? 13.390 -40.322 13.325 1.00 62.34 104 GLN A N 1
ATOM 793 C CA . GLN A 1 104 ? 13.100 -39.995 11.922 1.00 62.34 104 GLN A CA 1
ATOM 794 C C . GLN A 1 104 ? 12.523 -38.582 11.757 1.00 62.34 104 GLN A C 1
ATOM 796 O O . GLN A 1 104 ? 12.903 -37.862 10.836 1.00 62.34 104 GLN A O 1
ATOM 801 N N . ALA A 1 105 ? 11.636 -38.141 12.657 1.00 60.44 105 ALA A N 1
ATOM 802 C CA . ALA A 1 105 ? 11.092 -36.782 12.616 1.00 60.44 105 ALA A CA 1
ATOM 803 C C . ALA A 1 105 ? 12.172 -35.710 12.856 1.00 60.44 105 ALA A C 1
ATOM 805 O O . ALA A 1 105 ? 12.156 -34.662 12.208 1.00 60.44 105 ALA A O 1
ATOM 806 N N . GLN A 1 106 ? 13.126 -35.974 13.757 1.00 65.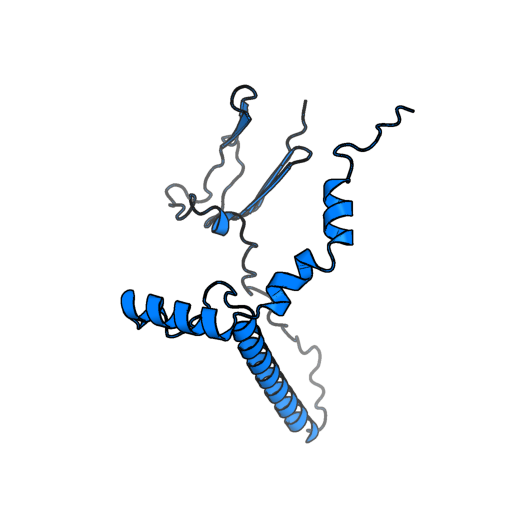44 106 GLN A N 1
ATOM 807 C CA . GLN A 1 106 ? 14.267 -35.086 13.996 1.00 65.44 106 GLN A CA 1
ATOM 808 C C . GLN A 1 106 ? 15.207 -35.026 12.786 1.00 65.44 106 GLN A C 1
ATOM 810 O O . GLN A 1 106 ? 15.654 -33.939 12.413 1.00 65.44 106 GLN A O 1
ATOM 815 N N . GLU A 1 107 ? 15.457 -36.161 12.137 1.00 66.00 107 GLU A N 1
ATOM 816 C CA . GLU A 1 107 ? 16.276 -36.250 10.925 1.00 66.00 107 GLU A CA 1
ATOM 817 C C . GLU A 1 107 ? 15.636 -35.468 9.763 1.00 66.00 107 GLU A C 1
ATOM 819 O O . GLU A 1 107 ? 16.283 -34.600 9.179 1.00 66.00 107 GLU A O 1
ATOM 824 N N . LEU A 1 108 ? 14.323 -35.627 9.552 1.00 56.53 108 LEU A N 1
ATOM 825 C CA . LEU A 1 108 ? 13.530 -34.843 8.593 1.00 56.53 108 LEU A CA 1
ATOM 826 C C . LEU A 1 108 ? 13.599 -33.330 8.852 1.00 56.53 108 LEU A C 1
ATOM 828 O O . LEU A 1 108 ? 13.694 -32.546 7.907 1.00 56.53 108 LEU A O 1
ATOM 832 N N . THR A 1 109 ? 13.577 -32.892 10.117 1.00 69.50 109 THR A N 1
ATOM 833 C CA . THR A 1 109 ? 13.739 -31.462 10.438 1.00 69.50 109 THR A CA 1
ATOM 834 C C . THR A 1 109 ? 15.152 -30.940 10.183 1.00 69.50 109 THR A C 1
ATOM 836 O O . THR A 1 109 ? 15.306 -29.756 9.878 1.00 69.50 109 THR A O 1
ATOM 839 N N . LEU A 1 110 ? 16.187 -31.781 10.285 1.00 64.62 110 LEU A N 1
ATOM 840 C CA . LEU A 1 110 ? 17.551 -31.398 9.915 1.00 64.62 110 LEU A CA 1
ATOM 841 C C . LEU A 1 110 ? 17.700 -31.293 8.397 1.00 64.62 110 LEU A C 1
ATOM 843 O O . LEU A 1 110 ? 18.212 -30.282 7.924 1.00 64.62 110 LEU A O 1
ATOM 847 N N . GLU A 1 111 ? 17.191 -32.268 7.645 1.00 65.62 111 GLU A N 1
ATOM 848 C CA . GLU A 1 111 ? 17.213 -32.240 6.178 1.00 65.62 111 GLU A CA 1
ATOM 849 C C . GLU A 1 111 ? 16.452 -31.028 5.635 1.00 65.62 111 GLU A C 1
ATOM 851 O O . GLU A 1 111 ? 16.942 -30.322 4.759 1.00 65.62 111 GLU A O 1
ATOM 856 N N . GLN A 1 112 ? 15.282 -30.710 6.198 1.00 62.84 112 GLN A N 1
ATOM 857 C CA . GLN A 1 112 ? 14.534 -29.508 5.824 1.00 62.84 112 GLN A CA 1
ATOM 858 C C . GLN A 1 112 ? 15.312 -28.218 6.102 1.00 62.84 112 GLN A C 1
ATOM 860 O O . GLN A 1 112 ? 15.197 -27.268 5.330 1.00 62.84 112 GLN A O 1
ATOM 865 N N . ARG A 1 113 ? 16.111 -28.170 7.175 1.00 57.19 113 ARG A N 1
ATOM 866 C CA . ARG A 1 113 ? 16.985 -27.025 7.467 1.00 57.19 113 ARG A CA 1
ATOM 867 C C . ARG A 1 113 ? 18.168 -26.952 6.515 1.00 57.19 113 ARG A C 1
ATOM 869 O O . ARG A 1 113 ? 18.482 -25.859 6.070 1.00 57.19 113 ARG A O 1
ATOM 876 N N . GLU A 1 114 ? 18.782 -28.077 6.171 1.00 65.19 114 GLU A N 1
ATOM 877 C CA . GLU A 1 114 ? 19.890 -28.125 5.215 1.00 65.19 114 GLU A CA 1
ATOM 878 C C . GLU A 1 114 ? 19.419 -27.736 3.807 1.00 65.19 114 GLU A C 1
ATOM 880 O O . GLU A 1 114 ? 20.039 -26.898 3.159 1.00 65.19 114 GLU A O 1
ATOM 885 N N . ILE A 1 115 ? 18.249 -28.226 3.383 1.00 65.00 115 ILE A N 1
ATOM 886 C CA . ILE A 1 115 ? 17.586 -27.812 2.140 1.00 65.00 115 ILE A CA 1
ATOM 887 C C . ILE A 1 115 ? 17.228 -26.324 2.193 1.00 65.00 115 ILE A C 1
ATOM 889 O O . ILE A 1 115 ? 17.385 -25.631 1.190 1.00 65.00 115 ILE A O 1
ATOM 893 N N . LEU A 1 116 ? 16.767 -25.798 3.333 1.00 57.03 116 LEU A N 1
ATOM 894 C CA . LEU A 1 116 ? 16.471 -24.371 3.491 1.00 57.03 116 LEU A CA 1
ATOM 895 C C . LEU A 1 116 ? 17.742 -23.514 3.434 1.00 57.03 116 LEU A C 1
ATOM 897 O O . LEU A 1 116 ? 17.734 -22.448 2.833 1.00 57.03 116 LEU A O 1
ATOM 901 N N . GLU A 1 117 ? 18.840 -23.977 4.023 1.00 59.91 117 GLU A N 1
ATOM 902 C CA . GLU A 1 117 ? 20.136 -23.301 3.976 1.00 59.91 117 GLU A CA 1
ATOM 903 C C . GLU A 1 117 ? 20.734 -23.330 2.564 1.00 59.91 117 GLU A C 1
ATOM 905 O O . GLU A 1 117 ? 21.240 -22.311 2.092 1.00 59.91 117 GLU A O 1
ATOM 910 N N . ASP A 1 118 ? 20.637 -24.452 1.850 1.00 58.66 118 ASP A N 1
ATOM 911 C CA . ASP A 1 118 ? 21.100 -24.547 0.466 1.00 58.66 118 ASP A CA 1
ATOM 912 C C . ASP A 1 118 ? 20.201 -23.771 -0.492 1.00 58.66 118 ASP A C 1
ATOM 914 O O . ASP A 1 118 ? 20.705 -23.064 -1.363 1.00 58.66 118 ASP A O 1
ATOM 918 N N . THR A 1 119 ? 18.881 -23.804 -0.316 1.00 55.38 119 THR A N 1
ATOM 919 C CA . THR A 1 119 ? 17.983 -22.937 -1.092 1.00 55.38 119 THR A CA 1
ATOM 920 C C . THR A 1 119 ? 18.236 -21.466 -0.778 1.00 55.38 119 THR A C 1
ATOM 922 O O . THR A 1 119 ? 18.313 -20.674 -1.712 1.00 55.38 119 THR A O 1
ATOM 925 N N . TRP A 1 120 ? 18.499 -21.092 0.479 1.00 52.47 120 TRP A N 1
ATOM 926 C CA . TRP A 1 120 ? 18.869 -19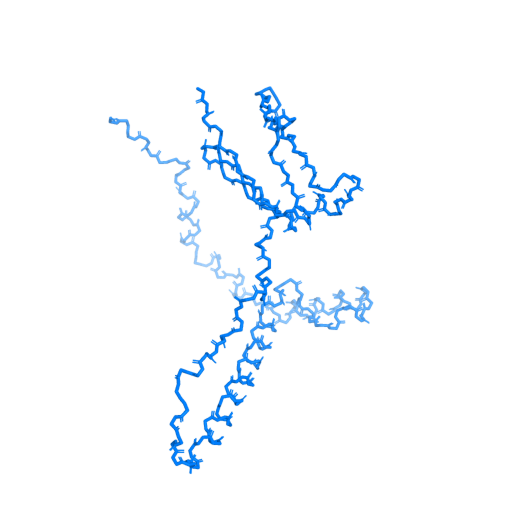.722 0.843 1.00 52.47 120 TRP A CA 1
ATOM 927 C C . TRP A 1 120 ? 20.156 -19.267 0.140 1.00 52.47 120 TRP A C 1
ATOM 929 O O . TRP A 1 120 ? 20.151 -18.208 -0.486 1.00 52.47 120 TRP A O 1
ATOM 939 N N . LYS A 1 121 ? 21.209 -20.099 0.115 1.00 53.50 121 LYS A N 1
ATOM 940 C CA . LYS A 1 121 ? 22.449 -19.824 -0.643 1.00 53.50 121 LYS A CA 1
ATOM 941 C C . LYS A 1 121 ? 22.221 -19.619 -2.143 1.00 53.50 121 LYS A C 1
ATOM 943 O O . LYS A 1 121 ? 22.974 -18.873 -2.758 1.00 53.50 121 LYS A O 1
ATOM 948 N N . HIS A 1 122 ? 21.222 -20.277 -2.732 1.00 51.69 122 HIS A N 1
ATOM 949 C CA . HIS A 1 122 ? 20.899 -20.141 -4.158 1.00 51.69 122 HIS A CA 1
ATOM 950 C C . HIS A 1 122 ? 19.886 -19.018 -4.451 1.00 51.69 122 HIS A C 1
ATOM 952 O O . HIS A 1 122 ? 19.768 -18.596 -5.598 1.00 51.69 122 HIS A O 1
ATOM 958 N N . THR A 1 123 ? 19.156 -18.528 -3.442 1.00 48.22 123 THR A N 1
ATOM 959 C CA . THR A 1 123 ? 18.146 -17.458 -3.591 1.00 48.22 123 THR A CA 1
ATOM 960 C C . THR A 1 123 ? 18.634 -16.074 -3.166 1.00 48.22 123 THR A C 1
ATOM 962 O O . THR A 1 123 ? 18.011 -15.072 -3.523 1.00 48.22 123 THR A O 1
ATOM 965 N N . GLU A 1 124 ? 19.742 -15.983 -2.426 1.00 43.09 124 GLU A N 1
ATOM 966 C CA . GLU A 1 124 ? 20.334 -14.702 -2.059 1.00 43.09 124 GLU A CA 1
ATOM 967 C C . GLU A 1 124 ? 21.105 -14.121 -3.257 1.00 43.09 124 GLU A C 1
ATOM 969 O O . GLU A 1 124 ? 22.298 -14.333 -3.435 1.00 43.09 124 GLU A O 1
ATOM 974 N N . ASN A 1 125 ? 20.396 -13.317 -4.052 1.00 44.28 125 ASN A N 1
ATOM 975 C CA . ASN A 1 125 ? 20.971 -12.246 -4.861 1.00 44.28 125 ASN A CA 1
ATOM 976 C C . ASN A 1 125 ? 21.898 -12.708 -6.017 1.00 44.28 125 ASN A C 1
ATOM 978 O O . ASN A 1 125 ? 23.122 -12.630 -5.918 1.00 44.28 125 ASN A O 1
ATOM 982 N N . GLU A 1 126 ? 21.331 -12.945 -7.210 1.00 51.44 126 GLU A N 1
ATOM 983 C CA . GLU A 1 126 ? 22.079 -12.843 -8.491 1.00 51.44 126 GLU A CA 1
ATOM 984 C C . GLU A 1 126 ? 22.817 -11.490 -8.654 1.00 51.44 126 GLU A C 1
ATOM 986 O O . GLU A 1 126 ? 23.618 -11.309 -9.561 1.00 51.44 126 GLU A O 1
ATOM 991 N N . VAL A 1 127 ? 22.578 -10.526 -7.760 1.00 54.19 127 VAL A N 1
ATOM 992 C CA . VAL A 1 127 ? 23.186 -9.193 -7.754 1.00 54.19 127 VAL A CA 1
ATOM 993 C C . VAL A 1 127 ? 24.515 -9.127 -6.975 1.00 54.19 127 VAL A C 1
ATOM 995 O O . VAL A 1 127 ? 25.249 -8.149 -7.117 1.00 54.19 127 VAL A O 1
ATOM 998 N N . HIS A 1 128 ? 24.860 -10.123 -6.144 1.00 55.94 128 HIS A N 1
ATOM 999 C CA . HIS A 1 128 ? 26.126 -10.153 -5.388 1.00 55.94 128 HIS A CA 1
ATOM 1000 C C . HIS A 1 128 ? 27.061 -11.263 -5.883 1.00 55.94 128 HIS A C 1
ATOM 1002 O O . HIS A 1 128 ? 27.368 -12.219 -5.176 1.00 55.94 128 HIS A O 1
ATOM 1008 N N . GLU A 1 129 ? 27.614 -11.058 -7.076 1.00 60.78 129 GLU A N 1
ATOM 1009 C CA . GLU A 1 129 ? 28.619 -11.914 -7.737 1.00 60.78 129 GLU A CA 1
ATOM 1010 C C . GLU A 1 129 ? 29.884 -12.208 -6.895 1.00 60.78 129 GLU A C 1
ATOM 1012 O O . GLU A 1 129 ? 30.684 -13.067 -7.247 1.00 60.78 129 GLU A O 1
ATOM 1017 N N . LEU A 1 130 ? 30.090 -11.503 -5.775 1.00 62.78 130 LEU A N 1
ATOM 1018 C CA . LEU A 1 130 ? 31.263 -11.631 -4.902 1.00 62.78 130 LEU A CA 1
ATOM 1019 C C . LEU A 1 130 ? 31.021 -12.381 -3.581 1.00 62.78 130 LEU A C 1
ATOM 1021 O O . LEU A 1 130 ? 31.947 -12.487 -2.771 1.00 62.78 130 LEU A O 1
ATOM 1025 N N . GLY A 1 131 ? 29.811 -12.899 -3.349 1.00 65.00 131 GLY A N 1
ATOM 1026 C CA . GLY A 1 131 ? 29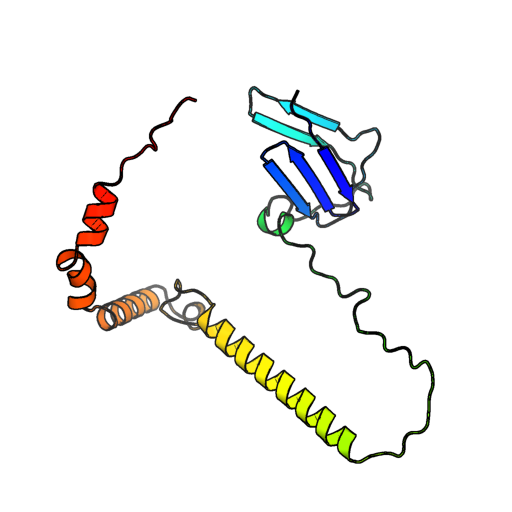.478 -13.682 -2.156 1.00 65.00 131 GLY A CA 1
ATOM 1027 C C . GLY A 1 131 ? 29.484 -12.893 -0.834 1.00 65.00 131 GLY A C 1
ATOM 1028 O O . GLY A 1 131 ? 29.562 -11.660 -0.800 1.00 65.00 131 GLY A O 1
ATOM 1029 N N . ALA A 1 132 ? 29.392 -13.626 0.280 1.00 62.44 132 ALA A N 1
ATOM 1030 C CA . ALA A 1 132 ? 29.157 -13.091 1.630 1.00 62.44 132 ALA A CA 1
ATOM 1031 C C . ALA A 1 132 ? 30.280 -12.184 2.185 1.00 62.44 132 ALA A C 1
ATOM 1033 O O . ALA A 1 132 ? 30.031 -11.354 3.058 1.00 62.44 132 ALA A O 1
ATOM 1034 N N . ASP A 1 133 ? 31.501 -12.268 1.646 1.00 62.03 133 ASP A N 1
ATOM 1035 C CA . ASP A 1 133 ? 32.658 -11.479 2.108 1.00 62.03 133 ASP A CA 1
ATOM 1036 C C . ASP A 1 133 ? 32.700 -10.046 1.539 1.00 62.03 133 ASP A C 1
ATOM 1038 O O . ASP A 1 133 ? 33.634 -9.273 1.797 1.00 62.03 133 ASP A O 1
ATOM 1042 N N . THR A 1 134 ? 31.692 -9.665 0.750 1.00 60.09 134 THR A N 1
ATOM 1043 C CA . THR A 1 134 ? 31.604 -8.351 0.099 1.00 60.09 134 THR A CA 1
ATOM 1044 C C . THR A 1 134 ? 31.643 -7.206 1.122 1.00 60.09 134 THR A C 1
ATOM 1046 O O . THR A 1 134 ? 32.360 -6.225 0.914 1.00 60.09 134 THR A O 1
ATOM 1049 N N . GLU A 1 135 ? 30.993 -7.355 2.277 1.00 65.56 135 GLU A N 1
ATOM 1050 C CA . GLU A 1 135 ? 30.931 -6.324 3.329 1.00 65.56 135 GLU A CA 1
ATOM 1051 C C . GLU A 1 135 ? 32.241 -6.165 4.128 1.00 65.56 135 GLU A C 1
ATOM 1053 O O . GLU A 1 135 ? 32.467 -5.137 4.766 1.00 65.56 135 GLU A O 1
ATOM 1058 N N . ALA A 1 136 ? 33.152 -7.143 4.056 1.00 72.19 136 ALA A N 1
ATOM 1059 C CA . ALA A 1 136 ? 34.445 -7.106 4.746 1.00 72.19 136 ALA A CA 1
ATOM 1060 C C . ALA A 1 136 ? 35.578 -6.488 3.900 1.00 72.19 136 ALA A C 1
ATOM 1062 O O . ALA A 1 136 ? 36.702 -6.321 4.381 1.00 72.19 136 ALA A O 1
ATOM 1063 N N . SER A 1 137 ? 35.315 -6.154 2.632 1.00 71.88 137 SER A N 1
ATOM 1064 C CA . SER A 1 137 ? 36.345 -5.772 1.660 1.00 71.88 137 SER A CA 1
ATOM 1065 C C . SER A 1 137 ? 36.276 -4.300 1.232 1.00 71.88 137 SER A C 1
ATOM 1067 O O . SER A 1 137 ? 35.220 -3.664 1.149 1.00 71.88 137 SER A O 1
ATOM 1069 N N . THR A 1 138 ? 37.444 -3.719 0.934 1.00 83.69 138 THR A N 1
ATOM 1070 C CA . THR A 1 138 ? 37.530 -2.321 0.482 1.00 83.69 138 THR A CA 1
ATOM 1071 C C . THR A 1 138 ? 36.883 -2.136 -0.902 1.00 83.69 138 THR A C 1
ATOM 1073 O O . THR A 1 138 ? 36.845 -3.076 -1.698 1.00 83.69 138 THR A O 1
ATOM 1076 N N . PRO A 1 139 ? 36.416 -0.925 -1.265 1.00 80.19 139 PRO A N 1
ATOM 1077 C CA . PRO A 1 139 ? 35.807 -0.684 -2.579 1.00 80.19 139 PRO A CA 1
ATOM 1078 C C . PRO A 1 139 ? 36.712 -1.024 -3.777 1.00 80.19 139 PRO A C 1
ATOM 1080 O O . PRO A 1 139 ? 36.217 -1.438 -4.826 1.00 80.19 139 PRO A O 1
ATOM 1083 N N . GLY A 1 140 ? 38.031 -0.848 -3.636 1.00 84.06 140 GLY A N 1
ATOM 1084 C CA . GLY A 1 140 ? 39.004 -1.182 -4.683 1.00 84.06 140 GLY A CA 1
ATOM 1085 C C . GLY A 1 140 ? 39.160 -2.689 -4.871 1.00 84.06 140 GLY A C 1
ATOM 1086 O O . GLY A 1 140 ? 39.151 -3.177 -5.997 1.00 84.06 140 GLY A O 1
ATOM 1087 N N . GLU A 1 141 ? 39.208 -3.425 -3.764 1.00 82.44 141 GLU A N 1
ATOM 1088 C CA . GLU A 1 141 ? 39.270 -4.885 -3.759 1.00 82.44 141 GLU A CA 1
ATOM 1089 C C . GLU A 1 141 ? 38.002 -5.504 -4.363 1.00 82.44 141 GLU A C 1
ATOM 1091 O O . GLU A 1 141 ? 38.088 -6.377 -5.222 1.00 82.44 141 GLU A O 1
ATOM 1096 N N . ARG A 1 142 ? 36.822 -4.972 -4.019 1.00 83.50 142 ARG A N 1
ATOM 1097 C CA . ARG A 1 142 ? 35.549 -5.379 -4.640 1.00 83.50 142 ARG A CA 1
ATOM 1098 C C . ARG A 1 142 ? 35.503 -5.115 -6.136 1.00 83.50 142 ARG A C 1
ATOM 1100 O O . ARG A 1 142 ? 34.929 -5.888 -6.891 1.00 83.50 142 ARG A O 1
ATOM 1107 N N . ARG A 1 143 ? 36.067 -3.998 -6.599 1.00 82.06 143 ARG A N 1
ATOM 1108 C CA . ARG A 1 143 ? 36.145 -3.724 -8.040 1.00 82.06 143 ARG A CA 1
ATOM 1109 C C . ARG A 1 143 ? 37.031 -4.749 -8.742 1.00 82.06 143 ARG A C 1
ATOM 1111 O O . ARG A 1 143 ? 36.633 -5.256 -9.779 1.00 82.06 143 ARG A O 1
ATOM 1118 N N . ARG A 1 144 ? 38.198 -5.043 -8.169 1.00 84.31 144 ARG A N 1
ATOM 1119 C CA . ARG A 1 144 ? 39.147 -6.003 -8.735 1.00 84.31 144 ARG A CA 1
ATOM 1120 C C . ARG A 1 144 ? 38.534 -7.398 -8.849 1.00 84.31 144 ARG A C 1
ATOM 1122 O O . ARG A 1 144 ? 38.562 -7.969 -9.927 1.00 84.31 144 ARG A O 1
ATOM 1129 N N . ARG A 1 145 ? 37.916 -7.891 -7.772 1.00 82.12 145 ARG A N 1
ATOM 1130 C CA . ARG A 1 145 ? 37.282 -9.216 -7.768 1.00 82.12 145 ARG A CA 1
ATOM 1131 C C . ARG A 1 145 ? 36.120 -9.321 -8.758 1.00 82.12 145 ARG A C 1
ATOM 1133 O O . ARG A 1 145 ? 35.970 -10.364 -9.371 1.00 82.12 145 ARG A O 1
ATOM 1140 N N . ARG A 1 146 ? 35.329 -8.250 -8.938 1.00 84.19 146 ARG A N 1
ATOM 1141 C CA . ARG A 1 146 ? 34.255 -8.235 -9.950 1.00 84.19 146 ARG A CA 1
ATOM 1142 C C . ARG A 1 146 ? 34.811 -8.412 -11.356 1.00 84.19 146 ARG A C 1
ATOM 1144 O O . ARG A 1 146 ? 34.321 -9.257 -12.080 1.00 84.19 146 ARG A O 1
ATOM 1151 N N . LEU A 1 147 ? 35.865 -7.672 -11.697 1.00 83.81 147 LEU A N 1
ATOM 1152 C CA . LEU A 1 147 ? 36.497 -7.775 -13.015 1.00 83.81 147 LEU A CA 1
ATOM 1153 C C . LEU A 1 147 ? 37.117 -9.157 -13.258 1.00 83.81 147 LEU A C 1
ATOM 1155 O O . LEU A 1 147 ? 37.000 -9.689 -14.350 1.00 83.81 147 LEU A O 1
ATOM 1159 N N . GLU A 1 148 ? 37.769 -9.740 -12.248 1.00 86.50 148 GLU A N 1
ATOM 1160 C CA . GLU A 1 148 ? 38.335 -11.094 -12.348 1.00 86.50 148 GLU A CA 1
ATOM 1161 C C . GLU A 1 148 ? 37.243 -12.152 -12.561 1.00 86.50 148 GLU A C 1
ATOM 1163 O O . GLU A 1 148 ? 37.409 -13.042 -13.388 1.00 86.50 148 GLU A O 1
ATOM 1168 N N . HIS A 1 149 ? 36.120 -12.032 -11.850 1.00 83.25 149 HIS A N 1
ATOM 1169 C CA . HIS A 1 149 ? 34.981 -12.934 -12.001 1.00 83.25 149 HIS A CA 1
ATOM 1170 C C . HIS A 1 149 ? 34.261 -12.759 -13.347 1.00 83.25 149 HIS A C 1
ATOM 1172 O O . HIS A 1 149 ? 33.869 -13.744 -13.964 1.00 83.25 149 HIS A O 1
ATOM 1178 N N . GLU A 1 150 ? 34.107 -11.517 -13.810 1.00 84.00 150 GLU A N 1
ATOM 1179 C CA . GLU A 1 150 ? 33.523 -11.190 -15.114 1.00 84.00 150 GLU A CA 1
ATOM 1180 C C . GLU A 1 150 ? 34.357 -11.782 -16.254 1.00 84.00 150 GLU A C 1
ATOM 1182 O O . GLU A 1 150 ? 33.797 -12.425 -17.132 1.00 84.00 150 GLU A O 1
ATOM 1187 N N . GLU A 1 151 ? 35.686 -11.650 -16.204 1.00 86.19 151 GLU A N 1
ATOM 1188 C CA . GLU A 1 151 ? 36.599 -12.245 -17.191 1.00 86.19 151 GLU A CA 1
ATOM 1189 C C . GLU A 1 151 ? 36.548 -13.782 -17.175 1.00 86.19 151 GLU A C 1
ATOM 1191 O O . GLU A 1 151 ? 36.598 -14.410 -18.225 1.00 86.19 151 GLU A O 1
ATOM 1196 N N . GLU A 1 152 ? 36.424 -14.404 -15.997 1.00 87.00 152 GLU A N 1
ATOM 1197 C CA . GLU A 1 152 ? 36.279 -15.862 -15.877 1.00 87.00 152 GLU A CA 1
ATOM 1198 C C . GLU A 1 152 ? 34.942 -16.364 -16.444 1.00 87.00 152 GLU A C 1
ATOM 1200 O O . GLU A 1 152 ? 34.885 -17.438 -17.043 1.00 87.00 152 GLU A O 1
ATOM 1205 N N . LYS A 1 153 ? 33.866 -15.593 -16.257 1.00 83.88 153 LYS A N 1
ATOM 1206 C CA . LYS A 1 153 ? 32.534 -15.894 -16.796 1.00 83.88 153 LYS A CA 1
ATOM 1207 C C . LYS A 1 153 ? 32.378 -15.531 -18.268 1.00 83.88 153 LYS A C 1
ATOM 1209 O O . LYS A 1 153 ? 31.416 -15.985 -18.887 1.00 83.88 153 LYS A O 1
ATOM 1214 N N . TRP A 1 154 ? 33.256 -14.688 -18.804 1.00 83.69 154 TRP A N 1
ATOM 1215 C CA . TRP A 1 154 ? 33.152 -14.209 -20.169 1.00 83.69 154 TRP A CA 1
ATOM 1216 C C . TRP A 1 154 ? 33.366 -15.361 -21.151 1.00 83.69 154 TRP A C 1
ATOM 1218 O O . TRP A 1 154 ? 34.434 -15.969 -21.213 1.00 83.69 154 TRP A O 1
ATOM 1228 N N . ASP A 1 155 ? 32.333 -15.644 -21.937 1.00 87.12 155 ASP A N 1
ATOM 1229 C CA . ASP A 1 155 ? 32.350 -16.651 -22.990 1.00 87.12 155 ASP A CA 1
ATOM 1230 C C . ASP A 1 155 ? 31.902 -15.993 -24.299 1.00 87.12 155 ASP A C 1
ATOM 1232 O O . ASP A 1 155 ? 30.745 -15.593 -24.449 1.00 87.12 155 ASP A O 1
ATOM 1236 N N . GLU A 1 156 ? 32.831 -15.866 -25.248 1.00 87.31 156 GLU A N 1
ATOM 1237 C CA . GLU A 1 156 ? 32.574 -15.268 -26.560 1.00 87.31 156 GLU A CA 1
ATOM 1238 C C . GLU A 1 156 ? 31.416 -15.960 -27.290 1.00 87.31 156 GLU A C 1
ATOM 1240 O O . GLU A 1 156 ? 30.571 -15.282 -27.872 1.00 87.31 156 GLU A O 1
ATOM 1245 N N . GLU A 1 157 ? 31.335 -17.292 -27.244 1.00 84.06 157 GLU A N 1
ATOM 1246 C CA . GLU A 1 157 ? 30.300 -18.053 -27.950 1.00 84.06 157 GLU A CA 1
ATOM 1247 C C . GLU A 1 157 ? 28.922 -17.807 -27.333 1.00 84.06 157 GLU A C 1
ATOM 1249 O O . GLU A 1 157 ? 27.946 -17.641 -28.066 1.00 84.06 157 GLU A O 1
ATOM 1254 N N . HIS A 1 158 ? 28.847 -17.689 -26.004 1.00 84.56 158 HIS A N 1
ATOM 1255 C CA . HIS A 1 158 ? 27.611 -17.341 -25.303 1.00 84.56 158 HIS A CA 1
ATOM 1256 C C . HIS A 1 158 ? 27.064 -15.976 -25.746 1.00 84.56 158 HIS A C 1
ATOM 1258 O O . HIS A 1 158 ? 25.872 -15.846 -26.015 1.00 84.56 158 HIS A O 1
ATOM 1264 N N . TYR A 1 159 ? 27.932 -14.969 -25.885 1.00 80.69 159 TYR A N 1
ATOM 1265 C CA . TYR A 1 159 ? 27.529 -13.634 -26.344 1.00 80.69 159 TYR A CA 1
ATOM 1266 C C . TYR A 1 159 ? 27.279 -13.553 -27.858 1.00 80.69 159 TYR A C 1
ATOM 1268 O O . TYR A 1 159 ? 26.553 -12.669 -28.317 1.00 80.69 159 TYR A O 1
ATOM 1276 N N . MET A 1 160 ? 27.872 -14.452 -28.646 1.00 86.12 160 MET A N 1
ATOM 1277 C CA . MET A 1 160 ? 27.712 -14.496 -30.102 1.00 86.12 160 MET A CA 1
ATOM 1278 C C . MET A 1 160 ? 26.513 -15.339 -30.559 1.00 86.12 160 MET A C 1
ATOM 1280 O O . MET A 1 160 ? 26.075 -15.178 -31.699 1.00 86.12 160 MET A O 1
ATOM 1284 N N . ALA A 1 161 ? 25.956 -16.194 -29.698 1.00 81.31 161 ALA A N 1
ATOM 1285 C CA . ALA A 1 161 ? 24.803 -17.037 -30.014 1.00 81.31 161 ALA A CA 1
ATOM 1286 C C . ALA A 1 161 ? 23.579 -16.219 -30.465 1.00 81.31 161 ALA A C 1
ATOM 1288 O O . ALA A 1 161 ? 22.980 -16.540 -31.487 1.00 81.31 161 ALA A O 1
ATOM 1289 N N . ASP A 1 162 ? 23.285 -15.100 -29.794 1.00 78.12 162 ASP A N 1
ATOM 1290 C CA . ASP A 1 162 ? 22.169 -14.205 -30.149 1.00 78.12 162 ASP A CA 1
ATOM 1291 C C . ASP A 1 162 ? 22.327 -13.553 -31.536 1.00 78.12 162 ASP A C 1
ATOM 1293 O O . ASP A 1 162 ? 21.342 -13.153 -32.155 1.00 78.12 162 ASP A O 1
ATOM 1297 N N . TYR A 1 163 ? 23.563 -13.427 -32.036 1.00 79.38 163 TYR A N 1
ATOM 1298 C CA . TYR A 1 163 ? 23.840 -12.931 -33.389 1.00 79.38 163 TYR A CA 1
ATOM 1299 C C . TYR A 1 163 ? 23.795 -14.035 -34.448 1.00 79.38 163 TYR A C 1
ATOM 1301 O O . TYR A 1 163 ? 23.568 -13.736 -35.621 1.00 79.38 163 TYR A O 1
ATOM 1309 N N . ALA A 1 164 ? 24.081 -15.281 -34.064 1.00 81.00 164 ALA A N 1
ATOM 1310 C CA . ALA A 1 164 ? 24.090 -16.425 -34.968 1.00 81.00 164 ALA A CA 1
ATOM 1311 C C . ALA A 1 164 ? 22.682 -17.005 -35.177 1.00 81.00 164 ALA A C 1
ATOM 1313 O O . ALA A 1 164 ? 22.337 -17.338 -36.310 1.00 81.00 164 ALA A O 1
ATOM 1314 N N . ASP A 1 165 ? 21.880 -17.063 -34.111 1.00 81.75 165 ASP A N 1
ATOM 1315 C CA . ASP A 1 165 ? 20.530 -17.629 -34.083 1.00 81.75 165 ASP A CA 1
ATOM 1316 C C . ASP A 1 165 ? 19.496 -16.546 -33.707 1.00 81.75 165 ASP A C 1
ATOM 1318 O O . ASP A 1 165 ? 18.887 -16.561 -32.636 1.00 81.75 165 ASP A O 1
ATOM 1322 N N . ASP A 1 166 ? 19.286 -15.573 -34.602 1.00 86.31 166 ASP A N 1
ATOM 1323 C CA . ASP A 1 166 ? 18.464 -14.383 -34.337 1.00 86.31 166 ASP A CA 1
ATOM 1324 C C . ASP A 1 166 ? 16.973 -14.525 -34.712 1.00 86.31 166 ASP A C 1
ATOM 1326 O O . ASP A 1 166 ? 16.214 -13.565 -34.558 1.00 86.31 166 ASP A O 1
ATOM 1330 N N . GLU A 1 167 ? 16.511 -15.704 -35.157 1.00 85.06 167 GLU A N 1
ATOM 1331 C CA . GLU A 1 167 ? 15.130 -15.926 -35.639 1.00 85.06 167 GLU A CA 1
ATOM 1332 C C . GLU A 1 167 ? 14.067 -15.454 -34.630 1.00 85.06 167 GLU A C 1
ATOM 1334 O O . GLU A 1 167 ? 13.152 -14.706 -34.979 1.00 85.06 167 GLU A O 1
ATOM 1339 N N . TYR A 1 168 ? 14.221 -15.814 -33.351 1.00 82.88 168 TYR A N 1
ATOM 1340 C CA . TYR A 1 168 ? 13.301 -15.399 -32.286 1.00 82.88 168 TYR A CA 1
ATOM 1341 C C . TYR A 1 168 ? 13.304 -13.877 -32.058 1.00 82.88 168 TYR A C 1
ATOM 1343 O O . TYR A 1 168 ? 12.265 -13.264 -31.793 1.00 82.88 168 TYR A O 1
ATOM 1351 N N . ILE A 1 169 ? 14.475 -13.249 -32.182 1.00 84.56 169 ILE A N 1
ATOM 1352 C CA . ILE A 1 169 ? 14.649 -11.804 -32.013 1.00 84.56 169 ILE A CA 1
ATOM 1353 C C . ILE A 1 169 ? 13.978 -11.064 -33.178 1.00 84.56 169 ILE A C 1
ATOM 1355 O O . ILE A 1 169 ? 13.271 -10.076 -32.958 1.00 84.56 169 ILE A O 1
ATOM 1359 N N . GLN A 1 170 ? 14.134 -11.557 -34.410 1.00 87.12 170 GLN A N 1
ATOM 1360 C CA . GLN A 1 170 ? 13.475 -10.999 -35.594 1.00 87.12 170 GLN A CA 1
ATOM 1361 C C . GLN A 1 170 ? 11.948 -11.118 -35.509 1.00 87.12 170 GLN A C 1
ATOM 1363 O O . GLN A 1 170 ? 11.238 -10.153 -35.813 1.00 87.12 170 GLN A O 1
ATOM 1368 N N . ASP A 1 171 ? 11.434 -12.248 -35.020 1.00 85.38 171 ASP A N 1
ATOM 1369 C CA . ASP A 1 171 ? 10.002 -12.447 -34.791 1.00 85.38 171 ASP A CA 1
ATOM 1370 C C . ASP A 1 171 ? 9.439 -11.417 -33.801 1.00 85.38 171 ASP A C 1
ATOM 1372 O O . ASP A 1 171 ? 8.418 -10.779 -34.080 1.00 85.38 171 ASP A O 1
ATOM 1376 N N . LEU A 1 172 ? 10.140 -11.166 -32.690 1.00 84.38 172 LEU A N 1
ATOM 1377 C CA . LEU A 1 172 ? 9.781 -10.134 -31.711 1.00 84.38 172 LEU A CA 1
ATOM 1378 C C . LEU A 1 172 ? 9.807 -8.717 -32.299 1.00 84.38 172 LEU A C 1
ATOM 1380 O O . LEU A 1 172 ? 8.920 -7.913 -32.008 1.00 84.38 172 LEU A O 1
ATOM 1384 N N . ILE A 1 173 ? 10.797 -8.398 -33.137 1.00 86.88 173 ILE A N 1
ATOM 1385 C CA . ILE A 1 173 ? 10.884 -7.097 -33.820 1.00 86.88 173 ILE A CA 1
ATOM 1386 C C . ILE A 1 173 ? 9.709 -6.915 -34.788 1.00 86.88 173 ILE A C 1
ATOM 1388 O O . ILE A 1 173 ? 9.156 -5.816 -34.899 1.00 86.88 173 ILE A O 1
ATOM 1392 N N . SER A 1 174 ? 9.313 -7.987 -35.474 1.00 86.62 174 SER A N 1
ATOM 1393 C CA . SER A 1 174 ? 8.191 -7.989 -36.414 1.00 86.62 174 SER A CA 1
ATOM 1394 C C . SER A 1 174 ? 6.817 -8.000 -35.730 1.00 86.62 174 SER A C 1
ATOM 1396 O O . SER A 1 174 ? 5.799 -7.762 -36.391 1.00 86.62 174 SER A O 1
ATOM 1398 N N . TRP A 1 175 ? 6.775 -8.232 -34.411 1.00 84.56 175 TRP A N 1
ATOM 1399 C CA . TRP A 1 175 ? 5.536 -8.380 -33.659 1.00 84.56 175 TRP A CA 1
ATOM 1400 C C . TRP A 1 175 ? 4.670 -7.109 -33.742 1.00 84.56 175 TRP A C 1
ATOM 1402 O O . TRP A 1 175 ? 5.093 -6.017 -33.336 1.00 84.56 175 TRP A O 1
ATOM 1412 N N . PRO A 1 176 ? 3.424 -7.207 -34.241 1.00 83.56 176 PRO A N 1
ATOM 1413 C CA . PRO A 1 176 ? 2.571 -6.043 -34.412 1.00 83.56 176 PRO A CA 1
ATOM 1414 C C . PRO A 1 176 ? 2.172 -5.451 -33.053 1.00 83.56 176 PRO A C 1
ATOM 1416 O O . PRO A 1 176 ? 1.628 -6.128 -32.184 1.00 83.56 176 PRO A O 1
ATOM 1419 N N . LYS A 1 177 ? 2.374 -4.138 -32.885 1.00 71.50 177 LYS A N 1
ATOM 1420 C CA . LYS A 1 177 ? 2.096 -3.398 -31.635 1.00 71.50 177 LYS A CA 1
ATOM 1421 C C . LYS A 1 177 ? 0.603 -3.206 -31.300 1.00 71.50 177 LYS A C 1
ATOM 1423 O O . LYS A 1 177 ? 0.274 -2.395 -30.440 1.00 71.50 177 LYS A O 1
ATOM 1428 N N . SER A 1 178 ? -0.313 -3.914 -31.961 1.00 69.94 178 SER A N 1
ATOM 1429 C CA . SER A 1 178 ? -1.751 -3.855 -31.672 1.00 69.94 178 SER A CA 1
ATOM 1430 C C . SER A 1 178 ? -2.452 -5.134 -32.128 1.00 69.94 178 SER A C 1
ATOM 1432 O O . SER A 1 178 ? -2.285 -5.512 -33.290 1.00 69.94 178 SER A O 1
ATOM 1434 N N . PRO A 1 179 ? -3.310 -5.759 -31.300 1.00 63.06 179 PRO A N 1
ATOM 1435 C CA . PRO A 1 179 ? -4.278 -6.715 -31.816 1.00 63.06 179 PRO A CA 1
ATOM 1436 C C . PRO A 1 179 ? -5.262 -5.982 -32.749 1.00 63.06 179 PRO A C 1
ATOM 1438 O O . PRO A 1 179 ? -5.572 -4.806 -32.511 1.00 63.06 179 PRO A O 1
ATOM 1441 N N . PRO A 1 180 ? -5.766 -6.625 -33.817 1.00 60.22 180 PRO A N 1
ATOM 1442 C CA . PRO A 1 180 ? -6.888 -6.081 -34.563 1.00 60.22 180 PRO A CA 1
ATOM 1443 C C . PRO A 1 180 ? -8.114 -6.126 -33.646 1.00 60.22 180 PRO A C 1
ATOM 1445 O O . PRO A 1 180 ? -8.640 -7.197 -33.352 1.00 60.22 180 PRO A O 1
ATOM 1448 N N . TYR A 1 181 ? -8.565 -4.968 -33.166 1.00 60.75 181 TYR A N 1
ATOM 1449 C CA . TYR A 1 181 ? -9.888 -4.857 -32.559 1.00 60.75 181 TYR A CA 1
ATOM 1450 C C . TYR A 1 181 ? -10.924 -5.244 -33.620 1.00 60.75 181 TYR A C 1
ATOM 1452 O O . TYR A 1 181 ? -11.200 -4.474 -34.541 1.00 60.75 181 TYR A O 1
ATOM 1460 N N . VAL A 1 182 ? -11.482 -6.449 -33.512 1.00 56.84 182 VAL A N 1
ATOM 1461 C CA . VAL A 1 182 ? -12.669 -6.842 -34.270 1.00 56.84 182 VAL A CA 1
ATOM 1462 C C . VAL A 1 182 ? -13.866 -6.307 -33.493 1.00 56.84 182 VAL A C 1
ATOM 1464 O O . VAL A 1 182 ? -14.238 -6.853 -32.459 1.00 56.84 182 VAL A O 1
ATOM 1467 N N . LEU A 1 183 ? -14.425 -5.192 -33.962 1.00 50.41 183 LEU A N 1
ATOM 1468 C CA . LEU A 1 183 ? -15.730 -4.719 -33.512 1.00 50.41 183 LEU A CA 1
ATOM 1469 C C . LEU A 1 183 ? -16.790 -5.685 -34.060 1.00 50.41 183 LEU A C 1
ATOM 1471 O O . LEU A 1 183 ? -17.024 -5.711 -35.270 1.00 50.41 183 LEU A O 1
ATOM 1475 N N . VAL A 1 184 ? -17.396 -6.475 -33.173 1.00 53.19 184 VAL A N 1
ATOM 1476 C CA . VAL A 1 184 ? -18.672 -7.170 -33.404 1.00 53.19 184 VAL A CA 1
ATOM 1477 C C . VAL A 1 184 ? -19.678 -6.645 -32.398 1.00 53.19 184 VAL A C 1
ATOM 1479 O O . VAL A 1 184 ? -19.309 -6.572 -31.205 1.00 53.19 184 VAL A O 1
#

Radius of gyration: 28.73 Å; chains: 1; bounding box: 60×68×64 Å

pLDDT: mean 75.32, std 15.5, range [38.0, 94.12]

Sequence (184 aa):
ASDVEINVDGTLFSVHINPYFLRLNFSHPVLEDDASSAVYDPSSGSLTVTLTKEVPGQDFQDLDLLAKLLAPRPVKEEQGQPTIEVLDTQEAPEDDSTEDLVAQAQELTLEQREILEDTWKHTENEVHELGADTEASTPGERRRRRLEHEEEKWDEEHYMADYADDEYIQDLISWPKSPPYVLV

Secondary structure (DSSP, 8-state):
----EEEEETTEEEEEETTEEEEEE-SS-EE--TT-EEEEETTTTEEEEE-EESSTT---TTTT-HHHHHSPPP---TT-S-----S--------THHHHHHHHHHHHHHHHHHHHHHHHHHHS-TT-TT-GGGGGS-HHHHHHHHHHHHHHH--HHHHHHHHHS-HHHHHHHH--SS------

Foldseek 3Di:
DFDWDWDFDWQWTWIDTVPDIDIWGFPGGWDDDPPWDWDADPVVRDIDTDTGGPDPPDDTPPPVVVCNGRDDDPPPVPDDPPPPDPPDDDPDDPDPVVVVVVVVVVVVVVVVVVVVVVVCVVPPDPPCLPPDCCVVDDPVVSVVVVVVSCVVPDDPCVVCVCVVPVPVVVCVVVDDPDDPPDDD

Organism: NCBI:txid34458